Protein AF-A0A3S9USH6-F1 (afdb_monomer_lite)

Organism: NCBI:txid2707005

Radius of gyration: 21.15 Å; chains: 1; bounding box: 40×34×86 Å

Secondary structure (DSSP, 8-state):
-HHHHHHHHHHHHHHHHT----------TTS-GGGEEEETTTTEEEETT-BGGGS-TTTEEEP--S--S-TTEEEEEETTEEEEEETTEEEEEEE-TTSPTTTEEETTEETT-BHHHHHHHHSSPPEEETTTTEEEEEEETTT-PBP--HHHHHH---SS--EEEEEEEE-TTSBEEEEEEEEGGGTTTS-----

pLDDT: mean 81.78, std 16.91, range [32.44, 97.31]

Foldseek 3Di:
DVVVVVVVVVVVVVVVVPVPPPPPPDPCVPPDLQQWKAQPVSRDIDGFFDALVVDPPVQKAWDDDPDDPDPQWGWIDGPQWIWIGGVRTTFKIKRALPDDFQRMDRQSADFFDAQVVVCVSVVAFFDADPVQQKGKWWAFPPPRDTDRDPVSVVVPDDPDTKTWMKIFHADPVRTRSMIMIGTCVVVVPPDPPDD

Structure (mmCIF, N/CA/C/O backbone):
data_AF-A0A3S9USH6-F1
#
_entry.id   AF-A0A3S9USH6-F1
#
loop_
_atom_site.group_PDB
_atom_site.id
_atom_site.type_symbol
_atom_site.label_atom_id
_atom_site.label_alt_id
_atom_site.label_comp_id
_atom_site.label_asym_id
_atom_site.label_entity_id
_atom_site.label_seq_id
_atom_site.pdbx_PDB_ins_code
_atom_site.Cartn_x
_atom_site.Cartn_y
_atom_site.Cartn_z
_atom_site.occupancy
_atom_site.B_iso_or_equiv
_atom_site.auth_seq_id
_atom_site.auth_comp_id
_atom_site.auth_asym_id
_atom_site.auth_atom_id
_atom_site.pdbx_PDB_model_num
ATOM 1 N N . MET A 1 1 ? 2.072 -0.573 62.912 1.00 52.81 1 MET A N 1
ATOM 2 C CA . MET A 1 1 ? 1.371 -1.153 61.737 1.00 52.81 1 MET A CA 1
ATOM 3 C C . MET A 1 1 ? 1.106 -0.165 60.587 1.00 52.81 1 MET A C 1
ATOM 5 O O . MET A 1 1 ? 1.161 -0.588 59.443 1.00 52.81 1 MET A O 1
ATOM 9 N N . ARG A 1 2 ? 0.914 1.148 60.819 1.00 54.66 2 ARG A N 1
ATOM 10 C CA . ARG A 1 2 ? 0.651 2.154 59.754 1.00 54.66 2 ARG A CA 1
ATOM 11 C C . ARG A 1 2 ? 1.740 2.336 58.674 1.00 54.66 2 ARG A C 1
ATOM 13 O O . ARG A 1 2 ? 1.419 2.795 57.585 1.00 54.66 2 ARG A O 1
ATOM 20 N N . LYS A 1 3 ? 3.009 2.007 58.954 1.00 53.09 3 LYS A N 1
ATOM 21 C CA . LYS A 1 3 ? 4.126 2.191 58.001 1.00 53.09 3 LYS A CA 1
ATOM 22 C C . LYS A 1 3 ? 4.178 1.112 56.908 1.00 53.09 3 LYS A C 1
ATOM 24 O O . LYS A 1 3 ? 4.532 1.426 55.781 1.00 53.09 3 LYS A O 1
ATOM 29 N N . TYR A 1 4 ? 3.740 -0.111 57.209 1.00 58.44 4 TYR A N 1
ATOM 30 C CA . TYR A 1 4 ? 3.741 -1.221 56.248 1.00 58.44 4 TYR A CA 1
ATOM 31 C C . TYR A 1 4 ? 2.568 -1.151 55.262 1.00 58.44 4 TYR A C 1
ATOM 33 O O . TYR A 1 4 ? 2.704 -1.572 54.120 1.00 58.44 4 TYR A O 1
ATOM 41 N N . LEU A 1 5 ? 1.453 -0.523 55.657 1.00 56.38 5 LEU A N 1
ATOM 42 C CA . LEU A 1 5 ? 0.288 -0.331 54.788 1.00 56.38 5 LEU A CA 1
ATOM 43 C C . LEU A 1 5 ? 0.608 0.552 53.569 1.00 56.38 5 LEU A C 1
ATOM 45 O O . LEU A 1 5 ? 0.134 0.278 52.475 1.00 56.38 5 LEU A O 1
ATOM 49 N N . LYS A 1 6 ? 1.456 1.578 53.739 1.00 57.66 6 LYS A N 1
ATOM 50 C CA . LYS A 1 6 ? 1.870 2.462 52.635 1.00 57.66 6 LYS A CA 1
ATOM 51 C C . LYS A 1 6 ? 2.777 1.759 51.623 1.00 57.66 6 LYS A C 1
ATOM 53 O O . LYS A 1 6 ? 2.676 2.040 50.437 1.00 57.66 6 LYS A O 1
ATOM 58 N N . VAL A 1 7 ? 3.628 0.840 52.083 1.00 60.53 7 VAL A N 1
ATOM 59 C CA . VAL A 1 7 ? 4.542 0.078 51.215 1.00 60.53 7 VAL A CA 1
ATOM 60 C C . VAL A 1 7 ? 3.772 -0.962 50.401 1.00 60.53 7 VAL A C 1
ATOM 62 O O . VAL A 1 7 ? 3.999 -1.088 49.203 1.00 60.53 7 VAL A O 1
ATOM 65 N N . VAL A 1 8 ? 2.798 -1.639 51.018 1.00 61.28 8 VAL A N 1
ATOM 66 C CA . VAL A 1 8 ? 1.930 -2.606 50.325 1.00 61.28 8 VAL A CA 1
ATOM 67 C C . VAL A 1 8 ? 1.042 -1.916 49.283 1.00 61.28 8 VAL A C 1
ATOM 69 O O . VAL A 1 8 ? 0.897 -2.429 48.177 1.00 61.28 8 VAL A O 1
ATOM 72 N N . LEU A 1 9 ? 0.507 -0.725 49.586 1.00 58.16 9 LEU A N 1
ATOM 73 C CA . LEU A 1 9 ? -0.296 0.040 48.625 1.00 58.16 9 LEU A CA 1
ATOM 74 C C . LEU A 1 9 ? 0.529 0.498 47.406 1.00 58.16 9 LEU A C 1
ATOM 76 O O . LEU A 1 9 ? 0.012 0.514 46.293 1.00 58.16 9 LEU A O 1
ATOM 80 N N . LEU A 1 10 ? 1.811 0.836 47.603 1.00 57.91 10 LEU A N 1
ATOM 81 C CA . LEU A 1 10 ? 2.715 1.231 46.515 1.00 57.91 10 LEU A CA 1
ATOM 82 C C . LEU A 1 10 ? 3.070 0.047 45.595 1.00 57.91 10 LEU A C 1
ATOM 84 O O . LEU A 1 10 ? 3.130 0.215 44.381 1.00 57.91 10 LEU A O 1
ATOM 88 N N . LEU A 1 11 ? 3.249 -1.149 46.168 1.00 55.31 11 LEU A N 1
ATOM 89 C CA . LEU A 1 11 ? 3.503 -2.395 45.430 1.00 55.31 11 LEU A CA 1
ATOM 90 C C . LEU A 1 11 ? 2.280 -2.879 44.627 1.00 55.31 11 LEU A C 1
ATOM 92 O O . LEU A 1 11 ? 2.417 -3.449 43.544 1.00 55.31 11 LEU A O 1
ATOM 96 N N . LEU A 1 12 ? 1.069 -2.627 45.129 1.00 55.06 12 LEU A N 1
ATOM 97 C CA . LEU A 1 12 ? -0.175 -2.882 44.391 1.00 55.06 12 LEU A CA 1
ATOM 98 C C . LEU A 1 12 ? -0.376 -1.892 43.232 1.00 55.06 12 LEU A C 1
ATOM 100 O O . LEU A 1 12 ? -0.896 -2.271 42.187 1.00 55.06 12 LEU A O 1
ATOM 104 N N . LEU A 1 13 ? 0.088 -0.646 43.375 1.00 53.44 13 LEU A N 1
ATOM 105 C CA . LEU A 1 13 ? 0.054 0.331 42.284 1.00 53.44 13 LEU A CA 1
ATOM 106 C C . LEU A 1 13 ? 1.044 -0.029 41.163 1.00 53.44 13 LEU A C 1
ATOM 108 O O . LEU A 1 13 ? 0.709 0.100 39.987 1.00 53.44 13 LEU A O 1
ATOM 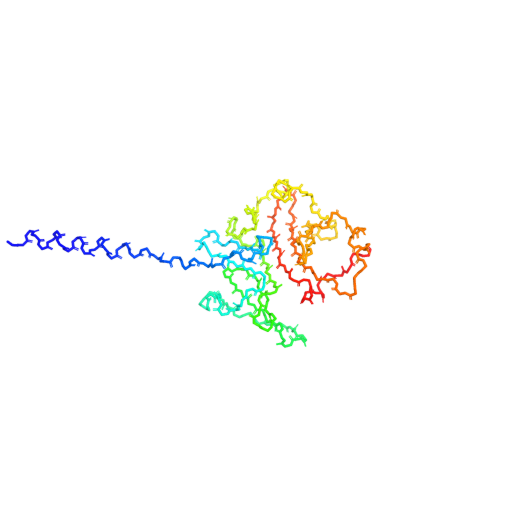112 N N . SER A 1 14 ? 2.239 -0.528 41.506 1.00 54.03 14 SER A N 1
ATOM 113 C CA . SER A 1 14 ? 3.244 -0.918 40.507 1.00 54.03 14 SER A CA 1
ATOM 114 C C . SER A 1 14 ? 2.869 -2.186 39.735 1.00 54.03 14 SER A C 1
ATOM 116 O O . SER A 1 14 ? 3.228 -2.306 38.571 1.00 54.03 14 SER A O 1
ATOM 118 N N . THR A 1 15 ? 2.108 -3.103 40.340 1.00 53.16 15 THR A N 1
ATOM 119 C CA . THR A 1 15 ? 1.612 -4.314 39.656 1.00 53.16 15 THR A CA 1
ATOM 120 C C . THR A 1 15 ? 0.410 -4.050 38.742 1.00 53.16 15 THR A C 1
ATOM 122 O O . THR A 1 15 ? 0.193 -4.799 37.794 1.00 53.16 15 THR A O 1
ATOM 125 N N . MET A 1 16 ? -0.336 -2.958 38.955 1.00 48.00 16 MET A N 1
ATOM 126 C CA . MET A 1 16 ? -1.413 -2.519 38.050 1.00 48.00 16 MET A CA 1
ATOM 127 C C . MET A 1 16 ? -0.879 -1.772 36.812 1.00 48.00 16 MET A C 1
ATOM 129 O O . MET A 1 16 ? -1.477 -1.852 35.738 1.00 48.00 16 MET A O 1
ATOM 133 N N . LEU A 1 17 ? 0.274 -1.101 36.929 1.00 49.28 17 LEU A N 1
ATOM 134 C CA . LEU A 1 17 ? 0.964 -0.414 35.822 1.00 49.28 17 LEU A CA 1
ATOM 135 C C . LEU A 1 17 ? 1.714 -1.364 34.874 1.00 49.28 17 LEU A C 1
ATOM 137 O O . LEU A 1 17 ? 2.014 -0.982 33.748 1.00 49.28 17 LEU A O 1
ATOM 141 N N . THR A 1 18 ? 1.962 -2.610 35.283 1.00 48.44 18 THR A N 1
ATOM 142 C CA . THR A 1 18 ? 2.482 -3.679 34.413 1.00 48.44 18 THR A CA 1
ATOM 143 C C . THR A 1 18 ? 1.372 -4.476 33.738 1.00 48.44 18 THR A C 1
ATOM 145 O O . THR A 1 18 ? 1.601 -5.606 33.308 1.00 48.44 18 THR A O 1
ATOM 148 N N . SER A 1 19 ? 0.178 -3.894 33.587 1.00 42.88 19 SER A N 1
ATOM 149 C CA . SER A 1 19 ? -0.740 -4.296 32.520 1.00 42.88 19 SER A CA 1
ATOM 150 C C . SER A 1 19 ? -0.089 -3.918 31.189 1.00 42.88 19 SER A C 1
ATOM 152 O O . SER A 1 19 ? -0.535 -2.998 30.509 1.00 42.88 19 SER A O 1
ATOM 154 N N . CYS A 1 20 ? 1.016 -4.595 30.856 1.00 47.66 20 CYS A N 1
ATOM 155 C CA . CYS A 1 20 ? 1.504 -4.735 29.506 1.00 47.66 20 CYS A CA 1
ATOM 156 C C . CYS A 1 20 ? 0.270 -5.089 28.699 1.00 47.66 20 CYS A C 1
ATOM 158 O O . CYS A 1 20 ? -0.274 -6.187 28.827 1.00 47.66 20 CYS A O 1
ATOM 160 N N . SER A 1 21 ? -0.217 -4.114 27.943 1.00 44.25 21 SER A N 1
ATOM 161 C CA . SER A 1 21 ? -1.081 -4.348 26.812 1.00 44.25 21 SER A CA 1
ATOM 162 C C . SER A 1 21 ? -0.457 -5.518 26.072 1.00 44.25 21 SER A C 1
ATOM 164 O O . SER A 1 21 ? 0.613 -5.366 25.483 1.00 44.25 21 SER A O 1
ATOM 166 N N . LEU A 1 22 ? -1.079 -6.698 26.182 1.00 44.81 22 LEU A N 1
ATOM 167 C CA . LEU A 1 22 ? -0.869 -7.766 25.227 1.00 44.81 22 LEU A CA 1
ATOM 168 C C . LEU A 1 22 ? -1.221 -7.124 23.889 1.00 44.81 22 LEU A C 1
ATOM 170 O O . LEU A 1 22 ? -2.393 -7.028 23.523 1.00 44.81 22 LEU A O 1
ATOM 174 N N . MET A 1 23 ? -0.209 -6.595 23.200 1.00 48.91 23 MET A N 1
ATOM 175 C CA . MET A 1 23 ? -0.277 -6.420 21.767 1.00 48.91 23 MET A CA 1
ATOM 176 C C . MET A 1 23 ? -0.582 -7.818 21.262 1.00 48.91 23 MET A C 1
ATOM 178 O O . MET A 1 23 ? 0.254 -8.713 21.358 1.00 48.91 23 MET A O 1
ATOM 182 N N . SER A 1 24 ? -1.841 -8.030 20.888 1.00 48.31 24 SER A N 1
ATOM 183 C CA . SER A 1 24 ? -2.301 -9.252 20.251 1.00 48.31 24 SER A CA 1
ATOM 184 C C . SER A 1 24 ? -1.375 -9.485 19.067 1.00 48.31 24 SER A C 1
ATOM 186 O O . SER A 1 24 ? -1.498 -8.786 18.063 1.00 48.31 24 SER A O 1
ATOM 188 N N . SER A 1 25 ? -0.414 -10.398 19.212 1.00 59.41 25 SER A N 1
ATOM 189 C CA . SER A 1 25 ? 0.498 -10.765 18.140 1.00 59.41 25 SER A CA 1
ATOM 190 C C . SER A 1 25 ? -0.354 -11.395 17.053 1.00 59.41 25 SER A C 1
ATOM 192 O O . SER A 1 25 ? -0.839 -12.518 17.199 1.00 59.41 25 SER A O 1
ATOM 194 N N . GLN A 1 26 ? -0.629 -10.621 16.014 1.00 76.00 26 GLN A N 1
ATOM 195 C CA . GLN A 1 26 ? -1.321 -11.113 14.845 1.00 76.00 26 GLN A CA 1
ATOM 196 C C . GLN A 1 26 ? -0.386 -12.104 14.155 1.00 76.00 26 GLN A C 1
ATOM 198 O O . GLN A 1 26 ? 0.781 -11.793 13.929 1.00 76.00 26 GLN A O 1
ATOM 203 N N . ASP A 1 27 ? -0.869 -13.316 13.889 1.00 82.00 27 ASP A N 1
ATOM 204 C CA . ASP A 1 27 ? -0.093 -14.287 13.125 1.00 82.00 27 ASP A CA 1
ATOM 205 C C . ASP A 1 27 ? -0.047 -13.830 11.663 1.00 82.00 27 ASP A C 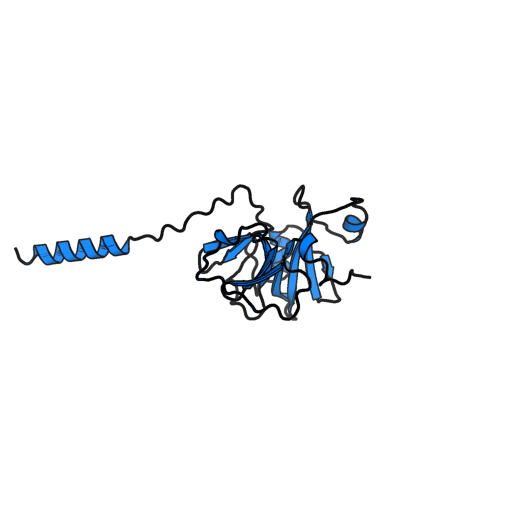1
ATOM 207 O O . ASP A 1 27 ? -1.067 -13.814 10.972 1.00 82.00 27 ASP A O 1
ATOM 211 N N . LEU A 1 28 ? 1.136 -13.398 11.231 1.00 86.44 28 LEU A N 1
ATOM 212 C CA . LEU A 1 28 ? 1.418 -12.906 9.882 1.00 86.44 28 LEU A CA 1
ATOM 213 C C . LEU A 1 28 ? 2.254 -13.907 9.072 1.00 86.44 28 LEU A C 1
ATOM 215 O O . LEU A 1 28 ? 2.662 -13.590 7.963 1.00 86.44 28 LEU A O 1
ATOM 219 N N . SER A 1 29 ? 2.507 -15.113 9.599 1.00 84.50 29 SER A N 1
ATOM 220 C CA . SER A 1 29 ? 3.446 -16.087 9.014 1.00 84.50 29 SER A CA 1
ATOM 221 C C . SER A 1 29 ? 3.141 -16.488 7.566 1.00 84.50 29 SER A C 1
ATOM 223 O O . SER A 1 29 ? 4.050 -16.889 6.845 1.00 84.50 29 SER A O 1
ATOM 225 N N . ASN A 1 30 ? 1.885 -16.355 7.133 1.00 85.12 30 ASN A N 1
ATOM 226 C CA . ASN A 1 30 ? 1.430 -16.689 5.781 1.00 85.12 30 ASN A CA 1
ATOM 227 C C . ASN A 1 30 ? 1.053 -15.460 4.936 1.00 85.12 30 ASN A C 1
ATOM 229 O O . ASN A 1 30 ? 0.499 -15.620 3.850 1.00 85.12 30 ASN A O 1
ATOM 233 N N . ILE A 1 31 ? 1.288 -14.243 5.434 1.00 89.94 31 ILE A N 1
ATOM 234 C CA . ILE A 1 31 ? 0.972 -13.004 4.720 1.00 89.94 31 ILE A CA 1
ATOM 235 C C . ILE A 1 31 ? 2.276 -12.444 4.135 1.00 89.94 31 ILE A C 1
ATOM 237 O O . ILE A 1 31 ? 3.197 -12.170 4.902 1.00 89.94 31 ILE A O 1
ATOM 241 N N . PRO A 1 32 ? 2.381 -12.240 2.810 1.00 90.62 32 PRO A N 1
ATOM 242 C CA . PRO A 1 32 ? 3.553 -11.608 2.202 1.00 90.62 32 PRO A CA 1
ATOM 243 C C . PRO A 1 32 ? 3.805 -10.211 2.774 1.00 90.62 32 PRO A C 1
ATOM 245 O O . PRO A 1 32 ? 2.855 -9.474 3.034 1.00 90.62 32 PRO A O 1
ATOM 248 N N . GLU A 1 33 ? 5.062 -9.818 2.970 1.00 92.00 33 GLU A N 1
ATOM 249 C CA . GLU A 1 33 ? 5.399 -8.477 3.482 1.00 92.00 33 GLU A CA 1
ATOM 250 C C . GLU A 1 33 ? 4.999 -7.369 2.496 1.00 92.00 33 GLU A C 1
ATOM 252 O O . GLU A 1 33 ? 4.662 -6.259 2.898 1.00 92.00 33 GLU A O 1
ATOM 257 N N . GLU A 1 34 ? 4.979 -7.691 1.203 1.00 88.88 34 GLU A N 1
ATOM 258 C CA . GLU A 1 34 ? 4.606 -6.820 0.086 1.00 88.88 34 GLU A CA 1
ATOM 259 C C . GLU A 1 34 ? 3.191 -6.262 0.201 1.00 88.88 34 GLU A C 1
ATOM 261 O O . GLU A 1 34 ? 2.903 -5.169 -0.283 1.00 88.88 34 GLU A O 1
ATOM 266 N N . VAL A 1 35 ? 2.303 -7.020 0.844 1.00 92.12 35 VAL A N 1
ATOM 267 C CA . VAL A 1 35 ? 0.901 -6.641 1.016 1.00 92.12 35 VAL A CA 1
ATOM 268 C C . VAL A 1 35 ? 0.596 -6.133 2.419 1.00 92.12 35 VAL A C 1
ATOM 270 O O . VAL A 1 35 ? -0.577 -5.982 2.767 1.00 92.12 35 VAL A O 1
ATOM 273 N N . GLN A 1 36 ? 1.625 -5.876 3.227 1.00 95.69 36 GLN A N 1
ATOM 274 C CA . GLN A 1 36 ? 1.498 -5.395 4.596 1.00 95.69 36 GLN A CA 1
ATOM 275 C C . GLN A 1 36 ? 1.760 -3.891 4.704 1.00 95.69 36 GLN A C 1
ATOM 277 O O . GLN A 1 36 ? 2.583 -3.306 3.997 1.00 95.69 36 GLN A O 1
ATOM 282 N N . LEU A 1 37 ? 1.065 -3.282 5.660 1.00 96.69 37 LEU A N 1
ATOM 283 C CA . LEU A 1 37 ? 1.213 -1.901 6.083 1.00 96.69 37 LEU A CA 1
ATOM 284 C C . LEU A 1 37 ? 1.290 -1.857 7.611 1.00 96.69 37 LEU A C 1
ATOM 286 O O . LEU A 1 37 ? 0.313 -2.157 8.299 1.00 96.69 37 LEU A O 1
ATOM 290 N N . LEU A 1 38 ? 2.443 -1.468 8.141 1.00 96.19 38 LEU A N 1
ATOM 291 C CA . LEU A 1 38 ? 2.664 -1.279 9.569 1.00 96.19 38 LEU A CA 1
ATOM 292 C C . LEU A 1 38 ? 2.227 0.128 9.987 1.00 96.19 38 LEU A C 1
ATOM 294 O O . LEU A 1 38 ? 2.730 1.114 9.459 1.00 96.19 38 LEU A O 1
ATOM 298 N N . ASP A 1 39 ? 1.336 0.227 10.971 1.00 94.81 39 ASP A N 1
ATOM 299 C CA . ASP A 1 39 ? 1.097 1.454 11.736 1.00 94.81 39 ASP A CA 1
ATOM 300 C C . ASP A 1 39 ? 2.125 1.527 12.871 1.00 94.81 39 ASP A C 1
ATOM 302 O O . ASP A 1 39 ? 1.940 0.916 13.924 1.00 94.81 39 ASP A O 1
ATOM 306 N N . THR A 1 40 ? 3.218 2.260 12.668 1.00 94.62 40 THR A N 1
ATOM 307 C CA . THR A 1 40 ? 4.354 2.349 13.604 1.00 94.62 40 THR A CA 1
ATOM 308 C C . THR A 1 40 ? 3.964 2.958 14.950 1.00 94.62 40 THR A C 1
ATOM 310 O O . THR A 1 40 ? 4.607 2.689 15.963 1.00 94.62 40 THR A O 1
ATOM 313 N N . THR A 1 41 ? 2.867 3.722 14.997 1.00 91.81 41 THR A N 1
ATOM 314 C CA . THR A 1 41 ? 2.340 4.295 16.242 1.00 91.81 41 THR A CA 1
ATOM 315 C C . THR A 1 41 ? 1.663 3.238 17.109 1.00 91.81 41 THR A C 1
ATOM 317 O O . THR A 1 41 ? 1.744 3.289 18.335 1.00 91.81 41 THR A O 1
ATOM 320 N N . THR A 1 42 ? 0.960 2.286 16.492 1.00 89.00 42 THR A N 1
ATOM 321 C CA . THR A 1 42 ? 0.157 1.288 17.221 1.00 89.00 42 THR A CA 1
ATOM 322 C C . THR A 1 42 ? 0.774 -0.107 17.208 1.00 89.00 42 THR A C 1
ATOM 324 O O . THR A 1 42 ? 0.335 -0.972 17.965 1.00 89.00 42 THR A O 1
ATOM 327 N N . GLY A 1 43 ? 1.775 -0.325 16.353 1.00 90.50 43 GLY A N 1
ATOM 328 C CA . GLY A 1 43 ? 2.388 -1.615 16.053 1.00 90.50 43 GLY A CA 1
ATOM 329 C C . GLY A 1 43 ? 1.435 -2.611 15.389 1.00 90.50 43 GLY A C 1
ATOM 330 O O . GLY A 1 43 ? 1.716 -3.806 15.379 1.00 90.50 43 GLY A O 1
ATOM 331 N N . HIS A 1 44 ? 0.285 -2.147 14.891 1.00 91.00 44 HIS A N 1
ATOM 332 C CA . HIS A 1 44 ? -0.682 -2.990 14.201 1.00 91.00 44 HIS A CA 1
ATOM 333 C C . HIS A 1 44 ? -0.345 -3.074 12.714 1.00 91.00 44 HIS A C 1
ATOM 335 O O . HIS A 1 44 ? -0.071 -2.052 12.083 1.00 91.00 44 HIS A O 1
ATOM 341 N N . THR A 1 45 ? -0.425 -4.277 12.152 1.00 95.25 45 THR A N 1
ATOM 342 C CA . THR A 1 45 ? -0.203 -4.507 10.725 1.00 95.25 45 THR A CA 1
ATOM 343 C C . THR A 1 45 ? -1.529 -4.741 10.020 1.00 95.25 45 THR A C 1
ATOM 345 O O . THR A 1 45 ? -2.272 -5.668 10.341 1.00 95.25 45 THR A O 1
ATOM 348 N N . LEU A 1 46 ? -1.807 -3.901 9.031 1.00 96.06 46 LEU A N 1
ATOM 349 C CA . LEU A 1 46 ? -2.908 -4.047 8.087 1.00 96.06 46 LEU A CA 1
ATOM 350 C C . LEU A 1 46 ? -2.391 -4.767 6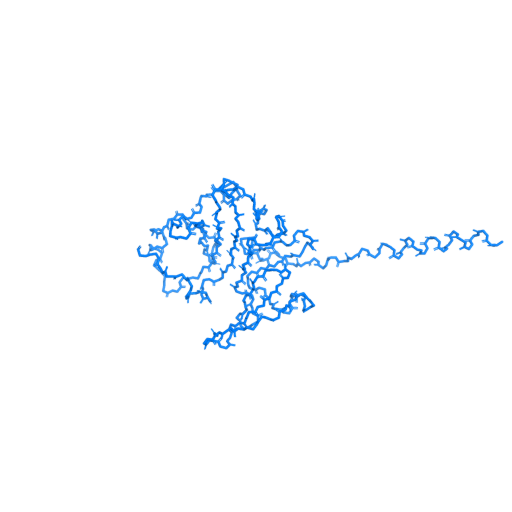.841 1.00 96.06 46 LEU A C 1
ATOM 352 O O . LEU A 1 46 ? -1.221 -4.623 6.498 1.00 96.06 46 LEU A O 1
ATOM 356 N N . TYR A 1 47 ? -3.237 -5.518 6.140 1.00 96.50 47 TYR A N 1
ATOM 357 C CA . TYR A 1 47 ? -2.825 -6.156 4.888 1.00 96.50 47 TYR A CA 1
ATOM 358 C C . TYR A 1 47 ? -3.977 -6.378 3.908 1.00 96.50 47 TYR A C 1
ATOM 360 O O . TYR A 1 47 ? -5.141 -6.496 4.299 1.00 96.50 47 TYR A O 1
ATOM 368 N N . ILE A 1 48 ? -3.656 -6.455 2.618 1.00 95.75 48 ILE A N 1
ATOM 369 C CA . ILE A 1 48 ? -4.637 -6.792 1.577 1.00 95.75 48 ILE A CA 1
ATOM 370 C C . ILE A 1 48 ? -5.072 -8.250 1.731 1.00 95.75 48 ILE A C 1
ATOM 372 O O . ILE A 1 48 ? -4.244 -9.146 1.848 1.00 95.75 48 ILE A O 1
ATOM 376 N N . GLY A 1 49 ? -6.383 -8.487 1.773 1.00 94.12 49 GLY A N 1
ATOM 377 C CA . GLY A 1 49 ? -6.986 -9.774 2.129 1.00 94.12 49 GLY A CA 1
ATOM 378 C C . GLY A 1 49 ? -7.468 -9.864 3.584 1.00 94.12 49 GLY A C 1
ATOM 379 O O . GLY A 1 49 ? -8.176 -10.811 3.935 1.00 94.12 49 GLY A O 1
ATOM 380 N N . MET A 1 50 ? -7.148 -8.879 4.432 1.00 95.62 50 MET A N 1
ATOM 381 C CA . MET A 1 50 ? -7.561 -8.862 5.840 1.00 95.62 50 MET A CA 1
ATOM 382 C C . MET A 1 50 ? -9.081 -8.774 5.979 1.00 95.62 50 MET A C 1
ATOM 384 O O . MET A 1 50 ? -9.745 -7.975 5.308 1.00 95.62 50 MET A O 1
ATOM 388 N N . LYS A 1 51 ? -9.666 -9.562 6.889 1.00 95.25 51 LYS A N 1
ATOM 389 C CA . LYS A 1 51 ? -11.113 -9.489 7.131 1.00 95.25 51 LYS A CA 1
ATOM 390 C C . LYS A 1 51 ? -11.416 -8.244 7.945 1.00 95.25 51 LYS A C 1
ATOM 392 O O . LYS A 1 51 ? -10.809 -7.999 8.980 1.00 95.25 51 LYS A O 1
ATOM 397 N N . LYS A 1 52 ? -12.473 -7.520 7.582 1.00 94.50 52 LYS A N 1
ATOM 398 C CA . LYS A 1 52 ? -12.918 -6.310 8.291 1.00 94.50 52 LYS A CA 1
ATOM 399 C C . LYS A 1 52 ? -13.055 -6.506 9.806 1.00 94.50 52 LYS A C 1
ATOM 401 O O . LYS A 1 52 ? -12.759 -5.597 10.569 1.00 94.50 52 LYS A O 1
ATOM 406 N N . LYS A 1 53 ? -13.510 -7.685 10.247 1.00 93.00 53 LYS A N 1
ATOM 407 C CA . LYS A 1 53 ? -13.689 -8.013 11.674 1.00 93.00 53 LYS A CA 1
ATOM 408 C C . LYS A 1 53 ? -12.378 -8.091 12.471 1.00 93.00 53 LYS A C 1
ATOM 410 O O . LYS A 1 53 ? -12.433 -8.075 13.694 1.00 93.00 53 LYS A O 1
ATOM 415 N N . GLU A 1 54 ? -11.243 -8.232 11.792 1.00 92.56 54 GLU A N 1
ATOM 416 C CA . GLU A 1 54 ? -9.908 -8.292 12.399 1.00 92.56 54 GLU A CA 1
ATOM 4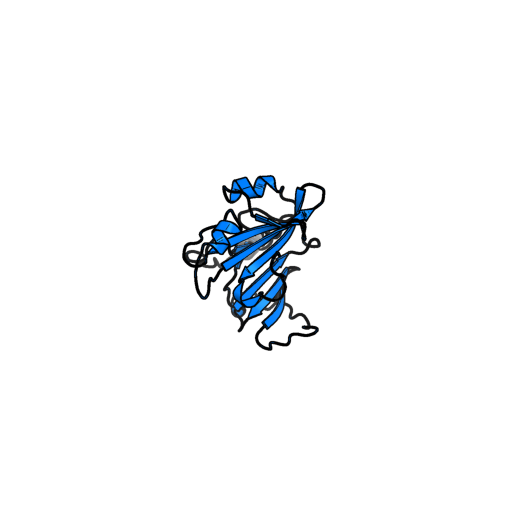17 C C . GLU A 1 54 ? -9.361 -6.884 12.670 1.00 92.56 54 GLU A C 1
ATOM 419 O O . GLU A 1 54 ? -8.476 -6.717 13.503 1.00 92.56 54 GLU A O 1
ATOM 424 N N . ILE A 1 55 ? -9.934 -5.859 12.030 1.00 91.94 55 ILE A N 1
ATOM 425 C CA . ILE A 1 55 ? -9.601 -4.453 12.257 1.00 91.94 55 ILE A CA 1
ATOM 426 C C . ILE A 1 55 ? -10.514 -3.905 13.356 1.00 91.94 55 ILE A C 1
ATOM 428 O O . ILE A 1 55 ? -11.732 -4.104 13.345 1.00 91.94 55 ILE A O 1
ATOM 432 N N . SER A 1 56 ? -9.933 -3.179 14.315 1.00 86.75 56 SER A N 1
ATOM 433 C CA . SER A 1 56 ? -10.684 -2.594 15.431 1.00 86.75 56 SER A CA 1
ATOM 434 C C . SER A 1 56 ? -11.824 -1.698 14.938 1.00 86.75 56 SER A C 1
ATOM 436 O O . SER A 1 56 ? -11.606 -0.616 14.390 1.00 86.75 56 SER A O 1
ATOM 438 N N . SER A 1 57 ? -13.064 -2.110 15.211 1.00 80.38 57 SER A N 1
ATOM 439 C CA . SER A 1 57 ? -14.273 -1.384 14.802 1.00 80.38 57 SER A CA 1
ATOM 440 C C . SER A 1 57 ? -14.378 0.022 15.395 1.00 80.38 57 SER A C 1
ATOM 442 O O . SER A 1 57 ? -15.051 0.870 14.822 1.00 80.38 57 SER A O 1
ATOM 444 N N . LYS A 1 58 ? -13.695 0.293 16.516 1.00 83.62 58 LYS A N 1
ATOM 445 C CA . LYS A 1 58 ? -13.633 1.632 17.126 1.00 83.62 58 LYS A CA 1
ATOM 446 C C . LYS A 1 58 ? -12.808 2.624 16.304 1.00 83.62 58 LYS A C 1
ATOM 448 O O . LYS A 1 58 ? -13.025 3.821 16.433 1.00 83.62 58 LYS A O 1
ATOM 453 N N . LYS A 1 59 ? -11.857 2.127 15.509 1.00 87.25 59 LYS A N 1
ATOM 454 C CA . LYS A 1 59 ? -10.960 2.938 14.672 1.00 87.25 59 LYS A CA 1
ATOM 455 C C . LYS A 1 59 ? -11.424 3.034 13.222 1.00 87.25 59 LYS A C 1
ATOM 457 O O . LYS A 1 59 ? -11.009 3.938 12.507 1.00 87.25 59 LYS A O 1
ATOM 462 N N . LEU A 1 60 ? -12.265 2.096 12.791 1.00 91.50 60 LEU A N 1
ATOM 463 C CA . LEU A 1 60 ? -12.742 2.001 11.421 1.00 91.50 60 LEU A CA 1
ATOM 464 C C . LEU A 1 60 ? -14.057 2.773 11.246 1.00 91.50 60 LEU A C 1
ATOM 466 O O . LEU A 1 60 ? -15.122 2.326 11.678 1.00 91.50 60 LEU A O 1
ATOM 470 N N . VAL A 1 61 ? -13.994 3.918 10.573 1.00 92.62 61 VAL A N 1
ATOM 471 C CA . VAL A 1 61 ? -15.140 4.804 10.331 1.00 92.62 61 VAL A CA 1
ATOM 472 C C . VAL A 1 61 ? -15.658 4.592 8.913 1.00 92.62 61 VAL A C 1
ATOM 474 O O . VAL A 1 61 ? -14.889 4.633 7.960 1.00 92.62 61 VAL A O 1
ATOM 477 N N . LYS A 1 62 ? -16.963 4.355 8.738 1.00 90.38 62 LYS A N 1
ATOM 478 C CA . LYS A 1 62 ? -17.553 4.238 7.394 1.00 90.38 62 LYS A CA 1
ATOM 479 C C . LYS A 1 62 ? -17.604 5.612 6.725 1.00 90.38 62 LYS A C 1
ATOM 481 O O . LYS A 1 62 ? -18.140 6.550 7.313 1.00 90.38 62 LYS A O 1
ATOM 486 N N . VAL A 1 63 ? -17.120 5.704 5.491 1.00 88.31 63 VAL A N 1
ATOM 487 C CA . VAL A 1 63 ? -17.216 6.920 4.673 1.00 88.31 63 VAL A CA 1
ATOM 488 C C . VAL A 1 63 ? -18.449 6.806 3.775 1.00 88.31 63 VAL A C 1
ATOM 490 O O . VAL A 1 63 ? -18.847 5.710 3.381 1.00 88.31 63 VAL A O 1
ATOM 493 N N . LYS A 1 64 ? -19.134 7.925 3.516 1.00 76.94 64 LYS A N 1
ATOM 494 C CA . LYS A 1 64 ? -20.307 7.929 2.637 1.00 76.94 64 LYS A CA 1
ATOM 495 C C . LYS A 1 64 ? -19.837 7.799 1.188 1.00 76.94 64 LYS A C 1
ATOM 497 O O . LYS A 1 64 ? -19.243 8.735 0.662 1.00 76.94 64 LYS A O 1
ATOM 502 N N . ASP A 1 65 ? -20.135 6.667 0.562 1.00 66.31 65 ASP A N 1
ATOM 503 C CA . ASP A 1 65 ? -19.849 6.442 -0.855 1.00 66.31 65 ASP A CA 1
ATOM 504 C C . ASP A 1 65 ? -20.711 7.401 -1.698 1.00 66.31 65 ASP A C 1
ATOM 506 O O . ASP A 1 65 ? -21.937 7.440 -1.552 1.00 66.31 65 ASP A O 1
ATOM 510 N N . ILE A 1 66 ? -20.073 8.253 -2.510 1.00 57.78 66 ILE A N 1
ATOM 511 C CA . ILE A 1 66 ? -20.760 9.339 -3.232 1.00 57.78 66 ILE A CA 1
ATOM 512 C C . ILE A 1 66 ? -21.525 8.785 -4.438 1.00 57.78 66 ILE A C 1
ATOM 514 O O . ILE A 1 66 ? -22.652 9.212 -4.671 1.00 57.78 66 ILE A O 1
ATOM 518 N N . VAL A 1 67 ? -20.970 7.790 -5.136 1.00 54.75 67 VAL A N 1
ATOM 519 C CA . VAL A 1 67 ? -21.635 6.975 -6.163 1.00 54.75 67 VAL A CA 1
ATOM 520 C C . VAL A 1 67 ? -20.806 5.693 -6.318 1.00 54.75 67 VAL A C 1
ATOM 522 O O . VAL A 1 67 ? -19.794 5.709 -7.007 1.00 54.75 67 VAL A O 1
ATOM 525 N N . GLU A 1 68 ? -21.187 4.586 -5.683 1.00 55.25 68 GLU A N 1
ATOM 526 C CA . GLU A 1 68 ? -20.647 3.268 -6.055 1.00 55.25 68 GLU A CA 1
ATOM 527 C C . GLU A 1 68 ? -21.766 2.487 -6.742 1.00 55.25 68 GLU A C 1
ATOM 529 O O . GLU A 1 68 ? -22.806 2.189 -6.152 1.00 55.25 68 GLU A O 1
ATOM 534 N N . SER A 1 69 ? -21.582 2.216 -8.035 1.00 56.31 69 SER A N 1
ATOM 535 C CA . SER A 1 69 ? -22.479 1.375 -8.833 1.00 56.31 69 SER A CA 1
ATOM 536 C C . SER A 1 69 ? -22.482 -0.083 -8.360 1.00 56.31 69 SER A C 1
ATOM 538 O O . SER A 1 69 ? -23.419 -0.819 -8.669 1.00 56.31 69 SER A O 1
ATOM 540 N N . ASP A 1 70 ? -21.471 -0.486 -7.585 1.00 63.41 70 ASP A N 1
ATOM 541 C CA . ASP A 1 70 ? -21.320 -1.823 -7.026 1.00 63.41 70 ASP A CA 1
ATOM 542 C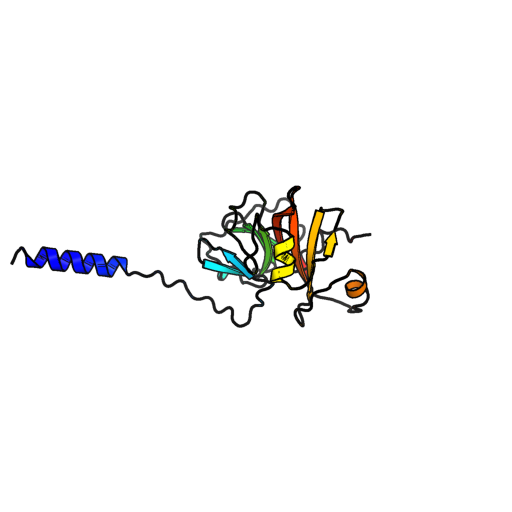 C . ASP A 1 70 ? -21.555 -1.817 -5.507 1.00 63.41 70 ASP A C 1
ATOM 544 O O . ASP A 1 70 ? -20.810 -1.216 -4.739 1.00 63.41 70 ASP A O 1
ATOM 548 N N . LYS A 1 71 ? -22.603 -2.514 -5.056 1.00 62.16 71 LYS A N 1
ATOM 549 C CA . LYS A 1 71 ? -22.989 -2.601 -3.634 1.00 62.16 71 LYS A CA 1
ATOM 550 C C . LYS A 1 71 ? -22.010 -3.423 -2.783 1.00 62.16 71 LYS A C 1
ATOM 552 O O . LYS A 1 71 ? -22.184 -3.484 -1.558 1.00 62.16 71 LYS A O 1
ATOM 557 N N . LEU A 1 72 ? -21.062 -4.119 -3.411 1.00 78.44 72 LEU A N 1
ATOM 558 C CA . LEU A 1 72 ? -20.123 -5.010 -2.733 1.00 78.44 72 LEU A CA 1
ATOM 559 C C . LEU A 1 72 ? -18.859 -4.292 -2.259 1.00 78.44 72 LEU A C 1
ATOM 561 O O . LEU A 1 72 ? -18.298 -4.718 -1.245 1.00 78.44 72 LEU A O 1
ATOM 565 N N . LEU A 1 73 ? -18.469 -3.200 -2.922 1.00 87.19 73 LEU A N 1
ATOM 566 C CA . LEU A 1 73 ? -17.390 -2.325 -2.477 1.00 87.19 73 LEU A CA 1
ATOM 567 C C . LEU A 1 73 ? -17.929 -1.335 -1.434 1.00 87.19 73 LEU A C 1
ATOM 569 O O . LEU A 1 73 ? -19.086 -0.920 -1.487 1.00 87.19 73 LEU A O 1
ATOM 573 N N . LYS A 1 74 ? -17.145 -1.072 -0.387 1.00 90.38 74 LYS A N 1
ATOM 574 C CA . LYS A 1 74 ? -17.523 -0.161 0.702 1.00 90.38 74 LYS A CA 1
ATOM 575 C C . LYS A 1 74 ? -16.305 0.604 1.190 1.00 90.38 74 LYS A C 1
ATOM 577 O O . LYS A 1 74 ? -15.318 -0.031 1.583 1.00 90.38 74 LYS A O 1
ATOM 582 N N . SER A 1 75 ? -16.412 1.927 1.278 1.00 92.19 75 SER A N 1
ATOM 583 C CA . SER A 1 75 ? -15.317 2.776 1.755 1.00 92.19 75 SER A CA 1
ATOM 584 C C . SER A 1 75 ? -15.331 2.985 3.270 1.00 92.19 75 SER A C 1
ATOM 586 O O . SER A 1 75 ? -16.370 3.191 3.911 1.00 92.19 75 SER A O 1
ATOM 588 N N . TYR A 1 76 ? -14.139 2.965 3.856 1.00 94.69 76 TYR A N 1
ATOM 589 C CA . TYR A 1 76 ? -13.892 3.256 5.262 1.00 94.69 76 TYR A CA 1
ATOM 590 C C . TYR A 1 76 ? -12.631 4.101 5.408 1.00 94.69 76 TYR A C 1
ATOM 592 O O . TYR A 1 76 ? -11.801 4.168 4.507 1.00 94.69 76 TYR A O 1
ATOM 600 N N . GLN A 1 77 ? -12.480 4.707 6.576 1.00 94.31 77 GLN A N 1
ATOM 601 C CA . GLN A 1 77 ? -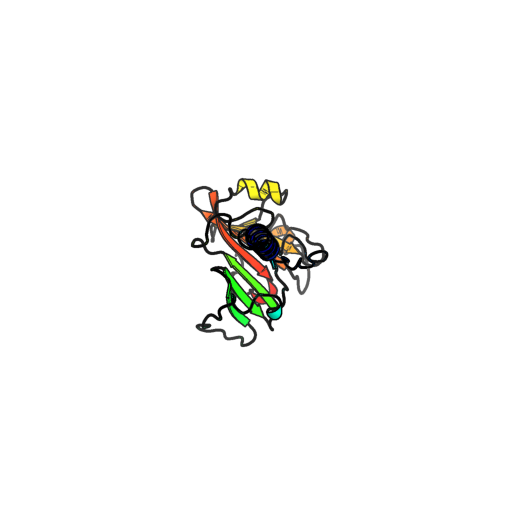11.251 5.339 7.005 1.00 94.31 77 GLN A CA 1
ATOM 602 C C . GLN A 1 77 ? -10.760 4.670 8.288 1.00 94.31 77 GLN A C 1
ATOM 604 O O . GLN A 1 77 ? -11.547 4.425 9.205 1.00 94.31 77 GLN A O 1
ATOM 609 N N . TYR A 1 78 ? -9.467 4.382 8.355 1.00 93.88 78 TYR A N 1
ATOM 610 C CA . TYR A 1 78 ? -8.780 3.932 9.562 1.00 93.88 78 TYR A CA 1
ATOM 611 C C . TYR A 1 78 ? -7.663 4.926 9.841 1.00 93.88 78 TYR A C 1
ATOM 613 O O . TYR A 1 78 ? -6.714 4.999 9.070 1.00 93.88 78 TYR A O 1
ATOM 621 N N . GLU A 1 79 ? -7.780 5.703 10.919 1.00 91.38 79 GLU A N 1
ATOM 622 C CA . GLU A 1 79 ? -6.677 6.561 11.387 1.00 91.38 79 GLU A CA 1
ATOM 623 C C . GLU A 1 79 ? -6.091 7.494 10.296 1.00 91.38 79 GLU A C 1
ATOM 625 O O . GLU A 1 79 ? -4.895 7.769 10.272 1.00 91.38 79 GLU A O 1
ATOM 630 N N . GLY A 1 80 ? -6.931 7.967 9.368 1.00 88.88 80 GLY A N 1
ATOM 631 C CA . GLY A 1 80 ? -6.519 8.798 8.228 1.00 88.88 80 GLY A CA 1
ATOM 632 C C . GLY A 1 80 ? -6.289 8.039 6.914 1.00 88.88 80 GLY A C 1
ATOM 633 O O . GLY A 1 80 ? -6.377 8.653 5.856 1.00 88.88 80 GLY A O 1
ATOM 634 N N . ILE A 1 81 ? -6.100 6.717 6.950 1.00 94.38 81 ILE A N 1
ATOM 635 C CA . ILE A 1 81 ? -5.963 5.859 5.762 1.00 94.38 81 ILE A CA 1
ATOM 636 C C . ILE A 1 81 ? -7.331 5.626 5.133 1.00 94.38 81 ILE A C 1
ATOM 638 O O . ILE A 1 81 ? -8.259 5.181 5.812 1.00 94.38 81 ILE A O 1
ATOM 642 N N . ASN A 1 82 ? -7.437 5.840 3.824 1.00 94.94 82 ASN A N 1
ATOM 643 C CA . ASN A 1 82 ? -8.619 5.467 3.055 1.00 94.94 82 ASN A CA 1
ATOM 644 C C . ASN A 1 82 ? -8.557 3.980 2.699 1.00 94.94 82 ASN A C 1
ATOM 646 O O . ASN A 1 82 ? -7.578 3.513 2.122 1.00 94.94 82 ASN A O 1
ATOM 650 N N . MET A 1 83 ? -9.609 3.238 3.021 1.00 95.50 83 MET A N 1
ATOM 651 C CA . MET A 1 83 ? -9.699 1.796 2.814 1.00 95.50 83 MET A CA 1
ATOM 652 C C . MET A 1 83 ? -10.937 1.442 2.004 1.00 95.50 83 MET A C 1
ATOM 654 O O . MET A 1 83 ? -12.001 2.029 2.214 1.00 95.50 83 MET A O 1
ATOM 658 N N . LYS A 1 84 ? -10.839 0.421 1.149 1.00 94.19 84 LYS A N 1
ATOM 659 C CA . LYS A 1 84 ? -12.018 -0.191 0.523 1.00 94.19 84 LYS A CA 1
ATOM 660 C C . LYS A 1 84 ? -12.095 -1.674 0.827 1.00 94.19 84 LYS A C 1
ATOM 662 O O . LYS A 1 84 ? -11.084 -2.376 0.826 1.00 94.19 84 LYS A O 1
ATOM 667 N N . PHE A 1 85 ? -13.317 -2.136 1.070 1.00 93.81 85 PHE A N 1
ATOM 668 C CA . PHE A 1 85 ? -13.606 -3.535 1.345 1.00 93.81 85 PHE A CA 1
ATOM 669 C C . PHE A 1 85 ? -14.560 -4.100 0.304 1.00 93.81 85 PHE A C 1
ATOM 671 O O . PHE A 1 85 ? -15.627 -3.524 0.107 1.00 93.81 85 PHE A O 1
ATOM 678 N N . TYR A 1 86 ? -14.216 -5.249 -0.272 1.00 92.00 86 TYR A N 1
ATOM 679 C CA . TYR A 1 86 ? -15.105 -6.061 -1.098 1.00 92.00 86 TYR A CA 1
ATOM 680 C C . TYR A 1 86 ? -15.551 -7.279 -0.287 1.00 92.00 86 TYR A C 1
ATOM 682 O O . TYR A 1 86 ? -14.713 -8.004 0.240 1.00 92.00 86 TYR A O 1
ATOM 690 N N . ASP A 1 87 ? -16.858 -7.464 -0.097 1.00 92.06 87 ASP A N 1
ATOM 691 C CA . ASP A 1 87 ? -17.422 -8.540 0.745 1.00 92.06 87 ASP A CA 1
ATOM 692 C C . ASP A 1 87 ? -16.736 -8.698 2.127 1.00 92.06 87 ASP A C 1
ATOM 694 O O . ASP A 1 87 ? -16.444 -9.783 2.624 1.00 92.06 87 ASP A O 1
ATOM 698 N N . ASN A 1 88 ? -16.470 -7.565 2.788 1.00 93.19 88 ASN A N 1
ATOM 699 C CA . ASN A 1 88 ? -15.771 -7.485 4.081 1.00 93.19 88 ASN A CA 1
ATOM 700 C C . ASN A 1 88 ? -14.294 -7.922 4.068 1.00 93.19 88 ASN A C 1
ATOM 702 O O . ASN A 1 88 ? -13.723 -8.102 5.145 1.00 93.19 88 ASN A O 1
ATOM 706 N N . ILE A 1 89 ? -13.670 -8.034 2.900 1.00 94.38 89 ILE A N 1
ATOM 707 C CA . ILE A 1 89 ? -12.231 -8.247 2.723 1.00 94.38 89 ILE A CA 1
ATOM 708 C C . ILE A 1 89 ? -11.578 -6.933 2.299 1.00 94.38 89 ILE A C 1
ATOM 710 O O . ILE A 1 89 ? -12.092 -6.259 1.412 1.00 94.38 89 ILE A O 1
ATOM 714 N N . LEU A 1 90 ? -10.483 -6.542 2.951 1.00 96.19 90 LEU A N 1
ATOM 715 C CA . LEU A 1 90 ? -9.717 -5.343 2.608 1.00 96.19 90 LEU A CA 1
ATOM 716 C C . LEU A 1 90 ? -9.024 -5.545 1.258 1.00 96.19 90 LEU A C 1
ATOM 718 O O . LEU A 1 90 ? -8.193 -6.437 1.129 1.00 96.19 90 LEU A O 1
ATOM 722 N N . VAL A 1 91 ? -9.360 -4.723 0.266 1.00 94.88 91 VAL A N 1
ATOM 723 C CA . VAL A 1 91 ? -8.827 -4.840 -1.108 1.00 94.88 91 VAL A CA 1
ATOM 724 C C . VAL A 1 91 ? -8.030 -3.617 -1.549 1.00 94.88 91 VAL A C 1
ATOM 726 O O . VAL A 1 91 ? -7.353 -3.662 -2.568 1.00 94.88 91 VAL A O 1
ATOM 729 N N . PHE A 1 92 ? -8.095 -2.522 -0.790 1.00 95.38 92 PHE A N 1
ATOM 730 C CA . PHE A 1 92 ? -7.407 -1.277 -1.113 1.00 95.38 92 PHE A CA 1
ATOM 731 C C . PHE A 1 92 ? -7.082 -0.495 0.155 1.00 95.38 92 PHE A C 1
ATOM 733 O O . PHE A 1 92 ? -7.946 -0.330 1.022 1.00 95.38 92 PHE A O 1
ATOM 740 N N . MET A 1 93 ? -5.871 0.050 0.208 1.00 97.31 93 MET A N 1
ATOM 741 C CA . MET A 1 93 ? -5.427 1.041 1.181 1.00 97.31 93 MET A CA 1
ATOM 742 C C . MET A 1 93 ? -4.767 2.210 0.450 1.00 97.31 93 MET A C 1
ATOM 744 O O . MET A 1 93 ? -3.971 2.007 -0.464 1.00 97.31 93 MET A O 1
ATOM 748 N N . HIS A 1 94 ? -5.065 3.434 0.876 1.00 96.38 94 HIS A N 1
ATOM 749 C CA . HIS A 1 94 ? -4.392 4.642 0.417 1.00 96.38 94 HIS A CA 1
ATOM 750 C C . HIS A 1 94 ? -4.011 5.526 1.594 1.00 96.38 94 HIS A C 1
ATOM 752 O O . HIS A 1 94 ? -4.865 5.951 2.379 1.00 96.38 94 HIS A O 1
ATOM 758 N N . ILE A 1 95 ? -2.720 5.817 1.669 1.00 96.69 95 ILE A N 1
ATOM 759 C CA . ILE A 1 95 ? -2.118 6.712 2.639 1.00 96.69 95 ILE A CA 1
ATOM 760 C C . ILE A 1 95 ? -1.953 8.055 1.928 1.00 96.69 95 ILE A C 1
ATOM 762 O O . ILE A 1 95 ? -1.140 8.167 1.009 1.00 96.69 95 ILE A O 1
ATOM 766 N N . SER A 1 96 ? -2.747 9.052 2.324 1.00 94.25 96 SER A N 1
ATOM 767 C CA . SER A 1 96 ? -2.723 10.388 1.721 1.00 94.25 96 SER A CA 1
ATOM 768 C C . SER A 1 96 ? -1.515 11.206 2.173 1.00 94.25 96 SER A C 1
ATOM 770 O O . SER A 1 96 ? -0.930 10.955 3.223 1.00 94.25 96 SER A O 1
ATOM 772 N N . ASP A 1 97 ? -1.202 12.250 1.413 1.00 92.69 97 ASP A N 1
ATOM 773 C CA . ASP A 1 97 ? -0.154 13.236 1.716 1.00 92.69 97 ASP A CA 1
ATOM 774 C C . ASP A 1 97 ? -0.377 14.032 3.008 1.00 92.69 97 ASP A C 1
ATOM 776 O O . ASP A 1 97 ? 0.557 14.597 3.570 1.00 92.69 97 ASP A O 1
ATOM 780 N N . THR A 1 98 ? -1.603 14.030 3.525 1.00 91.31 98 THR A N 1
ATOM 781 C CA . THR A 1 98 ? -1.943 14.599 4.832 1.00 91.31 98 THR A CA 1
ATOM 782 C C . THR A 1 98 ? -1.603 13.683 6.010 1.00 91.31 98 THR A C 1
ATOM 784 O O . THR A 1 98 ? -1.815 14.077 7.157 1.00 91.31 98 THR A O 1
ATOM 787 N N . SER A 1 99 ? -1.166 12.445 5.764 1.00 92.56 99 SER A N 1
ATOM 788 C CA . SER A 1 99 ? -0.788 11.518 6.831 1.00 92.56 99 SER A CA 1
ATOM 789 C C . SER A 1 99 ? 0.548 11.914 7.466 1.00 92.56 99 SER A C 1
ATOM 791 O O . SER A 1 99 ? 1.433 12.477 6.827 1.00 92.56 99 SER A O 1
ATOM 793 N N . GLU A 1 100 ? 0.706 11.584 8.748 1.00 91.56 100 GLU A N 1
ATOM 794 C CA . GLU A 1 100 ? 1.946 11.822 9.482 1.00 91.56 100 GLU A CA 1
ATOM 795 C C . GLU A 1 100 ? 3.120 11.044 8.866 1.00 91.56 100 GLU A C 1
ATOM 797 O O . GLU A 1 100 ? 3.002 9.864 8.515 1.00 91.56 100 GLU A O 1
ATOM 802 N N . LYS A 1 101 ? 4.266 11.725 8.748 1.00 92.00 101 LYS A N 1
ATOM 803 C CA . LYS A 1 101 ? 5.501 11.173 8.190 1.00 92.00 101 LYS A CA 1
ATOM 804 C C . LYS A 1 101 ? 5.959 9.945 8.992 1.00 92.00 101 LYS A C 1
ATOM 806 O O . LYS A 1 101 ? 6.090 10.033 10.207 1.00 92.00 101 LYS A O 1
ATOM 811 N N . GLY A 1 102 ? 6.234 8.826 8.317 1.00 88.94 102 GLY A N 1
ATOM 812 C CA . GLY A 1 102 ? 6.725 7.587 8.951 1.00 88.94 102 GLY A CA 1
ATOM 813 C C . GLY A 1 102 ? 5.711 6.844 9.835 1.00 88.94 102 GLY A C 1
ATOM 814 O O . GLY A 1 102 ? 6.056 5.853 10.471 1.00 88.94 102 GLY A O 1
ATOM 815 N N . ARG A 1 103 ? 4.448 7.288 9.902 1.00 94.69 103 ARG A N 1
ATOM 816 C CA . ARG A 1 103 ? 3.428 6.578 10.688 1.00 94.69 103 ARG A CA 1
ATOM 817 C C . ARG A 1 103 ? 3.022 5.253 10.050 1.00 94.69 103 ARG A C 1
ATOM 819 O O . ARG A 1 103 ? 2.824 4.267 10.751 1.00 94.69 103 ARG A O 1
ATOM 826 N N . PHE A 1 104 ? 2.844 5.250 8.735 1.00 96.62 104 PHE A N 1
ATOM 827 C CA . PHE A 1 104 ? 2.436 4.067 7.991 1.00 96.62 104 PHE A CA 1
ATOM 828 C C . PHE A 1 104 ? 3.543 3.664 7.034 1.00 96.62 104 PHE A C 1
ATOM 830 O O . PHE A 1 104 ? 3.971 4.481 6.214 1.00 96.62 104 PHE A O 1
ATOM 837 N N . GLU A 1 105 ? 3.989 2.418 7.152 1.00 96.31 105 GLU A N 1
ATOM 838 C CA . GLU A 1 105 ? 5.159 1.918 6.439 1.00 96.31 105 GLU A CA 1
ATOM 839 C C . GLU A 1 105 ? 4.889 0.575 5.759 1.00 96.31 105 GLU A C 1
ATOM 841 O O . GLU A 1 105 ? 4.267 -0.318 6.334 1.00 96.31 105 GLU A O 1
ATOM 846 N N . THR A 1 106 ? 5.408 0.409 4.545 1.00 95.06 106 THR A N 1
ATOM 847 C CA . THR A 1 106 ? 5.510 -0.881 3.854 1.00 95.06 106 THR A CA 1
ATOM 848 C C . THR A 1 106 ? 6.983 -1.202 3.628 1.00 95.06 106 THR A C 1
ATOM 850 O O . THR A 1 106 ? 7.726 -0.401 3.061 1.00 95.06 106 THR A O 1
ATOM 853 N N . LYS A 1 107 ? 7.446 -2.339 4.163 1.00 93.50 107 LYS A N 1
ATOM 854 C CA . LYS A 1 107 ? 8.873 -2.725 4.199 1.00 93.50 107 LYS A CA 1
ATOM 855 C C . LYS A 1 107 ? 9.803 -1.598 4.702 1.00 93.50 107 LYS A C 1
ATOM 857 O O . LYS A 1 107 ? 10.911 -1.423 4.203 1.00 93.50 107 LYS A O 1
ATOM 862 N N . GLY A 1 108 ? 9.336 -0.820 5.684 1.00 93.81 108 GLY A N 1
ATOM 863 C CA . GLY A 1 108 ? 10.066 0.314 6.270 1.00 93.81 108 GLY A CA 1
ATOM 864 C C . GLY A 1 108 ? 10.057 1.602 5.437 1.00 93.81 108 GLY A C 1
ATOM 865 O O . GLY A 1 108 ? 10.698 2.576 5.819 1.00 93.81 108 GLY A O 1
ATOM 866 N N . LEU A 1 109 ? 9.349 1.631 4.305 1.00 95.00 109 LEU A N 1
ATOM 867 C CA . LEU A 1 109 ? 9.153 2.832 3.497 1.00 95.00 109 LEU A CA 1
ATOM 868 C C . LEU A 1 109 ? 7.817 3.472 3.844 1.00 95.00 109 LEU A C 1
ATOM 870 O O . LEU A 1 109 ? 6.784 2.804 3.827 1.00 95.00 109 LEU A O 1
ATOM 874 N N . GLY A 1 110 ? 7.825 4.775 4.092 1.00 95.50 110 GLY A N 1
ATOM 875 C CA . GLY A 1 110 ? 6.618 5.544 4.365 1.00 95.50 110 GLY A CA 1
ATOM 876 C C . GLY A 1 110 ? 6.665 6.911 3.702 1.00 95.50 110 GLY A C 1
ATOM 877 O O . GLY A 1 110 ? 7.547 7.218 2.898 1.00 95.50 110 GLY A O 1
ATOM 878 N N . ILE A 1 111 ? 5.712 7.769 4.062 1.00 96.31 111 ILE A N 1
ATOM 879 C CA . ILE A 1 111 ? 5.734 9.162 3.610 1.00 96.31 111 ILE A CA 1
ATOM 880 C C . ILE A 1 111 ? 7.062 9.812 4.007 1.00 96.31 111 ILE A C 1
ATOM 882 O O . ILE A 1 111 ? 7.520 9.709 5.145 1.00 96.31 111 ILE A O 1
ATOM 886 N N . GLY A 1 112 ? 7.658 10.510 3.047 1.00 95.44 112 GLY A N 1
ATOM 887 C CA . GLY A 1 112 ? 8.885 11.275 3.153 1.00 95.44 112 GLY A CA 1
ATOM 888 C C . GLY A 1 112 ? 10.181 10.465 3.070 1.00 95.44 112 GLY A C 1
ATOM 889 O O . GLY A 1 112 ? 11.229 11.084 3.295 1.00 95.44 112 GLY A O 1
ATOM 890 N N . SER A 1 113 ? 10.118 9.158 2.789 1.00 95.88 113 SER A N 1
ATOM 891 C CA . SER A 1 113 ? 11.261 8.347 2.335 1.00 95.88 113 SER A CA 1
ATOM 892 C C . SER A 1 113 ? 11.682 8.749 0.920 1.00 95.88 113 SER A C 1
ATOM 894 O O . SER A 1 113 ? 10.843 9.184 0.126 1.00 95.88 113 SER A O 1
ATOM 896 N N . ASP A 1 114 ? 12.971 8.624 0.609 1.00 94.25 114 ASP A N 1
ATOM 897 C CA . ASP A 1 114 ? 13.523 8.939 -0.713 1.00 94.25 114 ASP A CA 1
ATOM 898 C C . ASP A 1 114 ? 13.218 7.831 -1.738 1.00 94.25 114 ASP A C 1
ATOM 900 O O . ASP A 1 114 ? 13.229 6.641 -1.414 1.00 94.25 114 ASP A O 1
ATOM 904 N N . VAL A 1 115 ? 12.982 8.199 -2.999 1.00 89.88 115 VAL A N 1
ATOM 905 C CA . VAL A 1 115 ? 12.752 7.239 -4.092 1.00 89.88 115 VAL A CA 1
ATOM 906 C C . VAL A 1 115 ? 13.914 6.245 -4.255 1.00 89.88 115 VAL A C 1
ATOM 908 O O . VAL A 1 115 ? 13.704 5.094 -4.633 1.00 89.88 115 VAL A O 1
ATOM 911 N N . LEU A 1 116 ? 15.148 6.637 -3.924 1.00 91.19 116 LEU A N 1
ATOM 912 C CA . LEU A 1 116 ? 16.315 5.756 -3.975 1.00 91.19 116 LEU A CA 1
ATOM 913 C C . LEU A 1 116 ? 16.280 4.666 -2.892 1.00 91.19 116 LEU A C 1
ATOM 915 O O . LEU A 1 116 ? 16.837 3.583 -3.101 1.00 91.19 116 LEU A O 1
ATOM 919 N N . GLU A 1 117 ? 15.604 4.908 -1.764 1.00 93.94 117 GLU A N 1
ATOM 920 C CA . GLU A 1 117 ? 15.404 3.901 -0.713 1.00 93.94 117 GLU A CA 1
ATOM 921 C C . GLU A 1 117 ? 14.512 2.757 -1.209 1.00 93.94 117 GLU A C 1
ATOM 923 O O . GLU A 1 117 ? 14.740 1.601 -0.842 1.00 93.94 117 GLU A O 1
ATOM 928 N N . ILE A 1 118 ? 13.571 3.045 -2.119 1.00 90.88 118 ILE A N 1
ATOM 929 C CA . ILE A 1 118 ? 12.675 2.046 -2.714 1.00 90.88 118 ILE A CA 1
ATOM 930 C C . ILE A 1 118 ? 13.482 0.918 -3.368 1.00 90.88 118 ILE A C 1
ATOM 932 O O . ILE A 1 118 ? 13.251 -0.259 -3.080 1.00 90.88 118 ILE A O 1
ATOM 936 N N . LYS A 1 119 ? 14.486 1.265 -4.186 1.00 86.62 119 LYS A N 1
ATOM 937 C CA . LYS A 1 119 ? 15.358 0.274 -4.836 1.00 86.62 119 LYS A CA 1
ATOM 938 C C . LYS A 1 119 ? 16.154 -0.548 -3.830 1.00 86.62 119 LYS A C 1
ATOM 940 O O . LYS A 1 119 ? 16.387 -1.731 -4.056 1.00 86.62 119 LYS A O 1
ATOM 945 N N . SER A 1 120 ? 16.598 0.064 -2.735 1.00 89.81 120 SER A N 1
ATOM 946 C CA . SER A 1 120 ? 17.367 -0.637 -1.701 1.00 89.81 120 SER A CA 1
ATOM 947 C C . SER A 1 120 ? 16.529 -1.731 -1.030 1.00 89.81 120 SER A C 1
ATOM 949 O O . SER A 1 120 ? 16.993 -2.857 -0.850 1.00 89.81 120 SER A O 1
ATOM 951 N N . VAL A 1 121 ? 15.268 -1.417 -0.722 1.00 92.00 121 VAL A N 1
ATOM 952 C CA . VAL A 1 121 ? 14.348 -2.316 -0.014 1.00 92.00 121 VAL A CA 1
ATOM 953 C C . VAL A 1 121 ? 13.832 -3.442 -0.913 1.00 92.00 121 VAL A C 1
ATOM 955 O O . VAL A 1 121 ? 13.822 -4.605 -0.510 1.00 92.00 121 VAL A O 1
ATOM 958 N N . TYR A 1 122 ? 13.441 -3.118 -2.144 1.00 89.19 122 TYR A N 1
ATOM 959 C CA . TYR A 1 122 ? 12.843 -4.075 -3.084 1.00 89.19 122 TYR A CA 1
ATOM 960 C C . TYR A 1 122 ? 13.860 -4.723 -4.033 1.00 89.19 122 TYR A C 1
ATOM 962 O O . TYR A 1 122 ? 13.536 -5.676 -4.735 1.00 89.19 122 TYR A O 1
ATOM 970 N N . ARG A 1 123 ? 15.116 -4.260 -4.015 1.00 88.06 123 ARG A N 1
ATOM 971 C CA . ARG A 1 123 ? 16.262 -4.749 -4.809 1.00 88.06 123 ARG A CA 1
ATOM 972 C C . ARG A 1 123 ? 16.195 -4.492 -6.318 1.00 88.06 123 ARG A C 1
ATOM 974 O O . ARG A 1 123 ? 17.162 -4.797 -7.010 1.00 88.06 123 ARG A O 1
ATOM 981 N N . HIS A 1 124 ? 15.131 -3.876 -6.816 1.00 84.88 124 HIS A N 1
ATOM 982 C CA . HIS A 1 124 ? 14.967 -3.456 -8.208 1.00 84.88 124 HIS A CA 1
ATOM 983 C C . HIS A 1 124 ? 14.216 -2.118 -8.262 1.00 84.88 124 HIS A C 1
ATOM 985 O O . HIS A 1 124 ? 13.795 -1.604 -7.227 1.00 84.88 124 HIS A O 1
ATOM 991 N N . MET A 1 125 ? 14.144 -1.493 -9.440 1.00 84.44 125 MET A N 1
ATOM 992 C CA . MET A 1 125 ? 13.405 -0.238 -9.604 1.00 84.44 125 MET A CA 1
ATOM 993 C C . MET A 1 125 ? 11.942 -0.528 -9.962 1.00 84.44 125 MET A C 1
ATOM 995 O O . MET A 1 125 ? 11.703 -1.398 -10.796 1.00 84.44 125 MET A O 1
ATOM 999 N N . PRO A 1 126 ? 10.982 0.209 -9.386 1.00 89.38 126 PRO A N 1
ATOM 1000 C CA . PRO A 1 126 ? 9.580 0.123 -9.783 1.00 89.38 126 PRO A CA 1
ATOM 1001 C C . PRO A 1 126 ? 9.358 0.728 -11.176 1.00 89.38 126 PRO A C 1
ATOM 1003 O O . PRO A 1 126 ? 10.125 1.588 -11.626 1.00 89.38 126 PRO A O 1
ATOM 1006 N N . LEU A 1 127 ? 8.258 0.339 -11.822 1.00 90.50 127 LEU A N 1
ATOM 1007 C CA . LEU A 1 127 ? 7.804 0.916 -13.085 1.00 90.50 127 LEU A CA 1
ATOM 1008 C C . LEU A 1 127 ? 7.446 2.389 -12.883 1.00 90.50 127 LEU A C 1
ATOM 1010 O O . LEU A 1 127 ? 6.647 2.722 -12.012 1.00 90.50 127 LEU A O 1
ATOM 1014 N N . TYR A 1 128 ? 8.015 3.281 -13.688 1.00 89.00 128 TYR A N 1
ATOM 1015 C CA . TYR A 1 128 ? 7.681 4.702 -13.628 1.00 89.00 128 TYR A CA 1
ATOM 1016 C C . TYR A 1 128 ? 6.541 5.033 -14.591 1.00 89.00 128 TYR A C 1
ATOM 1018 O O . TYR A 1 128 ? 6.662 4.787 -15.793 1.00 89.00 128 TYR A O 1
ATOM 1026 N N . ASN A 1 129 ? 5.467 5.641 -14.084 1.00 83.50 129 ASN A N 1
ATOM 1027 C CA . ASN A 1 129 ? 4.410 6.201 -14.918 1.00 83.50 129 ASN A CA 1
ATOM 1028 C C . ASN A 1 129 ? 4.493 7.741 -14.913 1.00 83.50 129 ASN A C 1
ATOM 1030 O O . ASN A 1 129 ? 4.138 8.389 -13.918 1.00 83.50 129 ASN A O 1
ATOM 1034 N N . PRO A 1 130 ? 4.911 8.359 -16.032 1.00 80.19 130 PRO A N 1
ATOM 1035 C CA . PRO A 1 130 ? 5.066 9.807 -16.114 1.00 80.19 130 PRO A CA 1
ATOM 1036 C C . PRO A 1 130 ? 3.732 10.563 -16.068 1.00 80.19 130 PRO A C 1
ATOM 1038 O O . PRO A 1 130 ? 3.719 11.723 -15.664 1.00 80.19 130 PRO A O 1
ATOM 1041 N N . ALA A 1 131 ? 2.608 9.939 -16.445 1.00 79.50 131 ALA A N 1
ATOM 1042 C CA . ALA A 1 131 ? 1.305 10.607 -16.469 1.00 79.50 131 ALA A CA 1
ATOM 1043 C C . ALA A 1 131 ? 0.808 10.968 -15.061 1.00 79.50 131 ALA A C 1
ATOM 1045 O O . ALA A 1 131 ? 0.150 11.992 -14.875 1.00 79.50 131 ALA A O 1
ATOM 1046 N N . PHE A 1 132 ? 1.155 10.149 -14.066 1.00 79.06 132 PHE A N 1
ATOM 1047 C CA . PHE A 1 132 ? 0.746 10.335 -12.670 1.00 79.06 132 PHE A CA 1
ATOM 1048 C C . PHE A 1 132 ? 1.916 10.666 -11.733 1.00 79.06 132 PHE A C 1
ATOM 1050 O O . PHE A 1 132 ? 1.700 10.876 -10.540 1.00 79.06 132 PHE A O 1
ATOM 1057 N N . ASN A 1 133 ? 3.140 10.745 -12.270 1.00 83.88 133 ASN A N 1
ATOM 1058 C CA . ASN A 1 133 ? 4.386 10.886 -11.517 1.00 83.88 133 ASN A CA 1
ATOM 1059 C C . ASN A 1 133 ? 4.470 9.902 -10.336 1.00 83.88 133 ASN A C 1
ATOM 1061 O O . ASN A 1 133 ? 4.720 10.289 -9.187 1.00 83.88 133 ASN A O 1
ATOM 1065 N N . ASN A 1 134 ? 4.201 8.629 -10.620 1.00 89.81 134 ASN A N 1
ATOM 1066 C CA . ASN A 1 134 ? 4.238 7.567 -9.628 1.00 89.81 134 ASN A CA 1
ATOM 1067 C C . ASN A 1 134 ? 5.181 6.434 -10.053 1.00 89.81 134 ASN A C 1
ATOM 1069 O O . ASN A 1 134 ? 5.554 6.280 -11.218 1.00 89.81 134 ASN A O 1
ATOM 1073 N N . HIS A 1 135 ? 5.597 5.677 -9.050 1.00 92.31 135 HIS A N 1
ATOM 1074 C CA . HIS A 1 135 ? 6.456 4.516 -9.157 1.00 92.31 135 HIS A CA 1
ATOM 1075 C C . HIS A 1 135 ? 5.682 3.301 -8.652 1.00 92.31 135 HIS A C 1
ATOM 1077 O O . HIS A 1 135 ? 5.321 3.250 -7.477 1.00 92.31 135 HIS A O 1
ATOM 1083 N N . SER A 1 136 ? 5.436 2.341 -9.534 1.00 92.31 136 SER A N 1
ATOM 1084 C CA . SER A 1 136 ? 4.535 1.219 -9.303 1.00 92.31 136 SER A CA 1
ATOM 1085 C C . SER A 1 136 ? 5.276 -0.111 -9.307 1.00 92.31 136 SER A C 1
ATOM 1087 O O . SER A 1 136 ? 6.018 -0.419 -10.240 1.00 92.31 136 SER A O 1
ATOM 1089 N N . TYR A 1 137 ? 5.028 -0.932 -8.294 1.00 92.19 137 TYR A N 1
ATOM 1090 C CA . TYR A 1 137 ? 5.285 -2.365 -8.372 1.00 92.19 137 TYR A CA 1
ATOM 1091 C C . TYR A 1 137 ? 4.011 -3.088 -8.774 1.00 92.19 137 TYR A C 1
ATOM 1093 O O . TYR A 1 137 ? 2.964 -2.907 -8.151 1.00 92.19 137 TYR A O 1
ATOM 1101 N N . VAL A 1 138 ? 4.133 -3.939 -9.787 1.00 91.06 138 VAL A N 1
ATOM 1102 C CA . VAL A 1 138 ? 3.137 -4.955 -10.121 1.00 91.06 138 VAL A CA 1
ATOM 1103 C C . VAL A 1 138 ? 3.685 -6.275 -9.603 1.00 91.06 138 VAL A C 1
ATOM 1105 O O . VAL A 1 138 ? 4.827 -6.623 -9.904 1.00 91.06 138 VAL A O 1
ATOM 1108 N N . ILE A 1 139 ? 2.905 -6.967 -8.777 1.00 91.12 139 ILE A N 1
ATOM 1109 C CA . ILE A 1 139 ? 3.356 -8.141 -8.029 1.00 91.12 139 ILE A CA 1
ATOM 1110 C C . ILE A 1 139 ? 2.397 -9.294 -8.309 1.00 91.12 139 ILE A C 1
ATOM 1112 O O . ILE A 1 139 ? 1.209 -9.213 -7.997 1.00 91.12 139 ILE A O 1
ATOM 1116 N N . SER A 1 140 ? 2.902 -10.377 -8.890 1.00 89.19 140 SER A N 1
ATOM 1117 C CA . SER A 1 140 ? 2.138 -11.604 -9.128 1.00 89.19 140 SER A CA 1
ATOM 1118 C C . SER A 1 140 ? 1.684 -12.226 -7.809 1.00 89.19 140 SER A C 1
ATOM 1120 O O . SER A 1 140 ? 2.480 -12.427 -6.892 1.00 89.19 140 SER A O 1
ATOM 1122 N N . LYS A 1 141 ? 0.397 -12.572 -7.694 1.00 89.38 141 LYS A N 1
ATOM 1123 C CA . LYS A 1 141 ? -0.121 -13.227 -6.480 1.00 89.38 141 LYS A CA 1
ATOM 1124 C C . LYS A 1 141 ? 0.303 -14.686 -6.335 1.00 89.38 141 LYS A C 1
ATOM 1126 O O . LYS A 1 141 ? 0.215 -15.219 -5.233 1.00 89.38 141 LYS A O 1
ATOM 1131 N N . GLU A 1 142 ? 0.691 -15.343 -7.426 1.00 86.19 142 GLU A N 1
ATOM 1132 C CA . GLU A 1 142 ? 1.021 -16.773 -7.410 1.00 86.19 142 GLU A CA 1
ATOM 1133 C C . GLU A 1 142 ? 2.387 -17.032 -6.768 1.00 86.19 142 GLU A C 1
ATOM 1135 O O . GLU A 1 142 ? 2.535 -17.950 -5.964 1.00 86.19 142 GLU A O 1
ATOM 1140 N N . ASP A 1 143 ? 3.371 -16.209 -7.115 1.00 87.69 143 ASP A N 1
ATOM 1141 C CA . ASP A 1 143 ? 4.786 -16.428 -6.813 1.00 87.69 143 ASP A CA 1
ATOM 1142 C C . ASP A 1 143 ? 5.493 -15.187 -6.247 1.00 87.69 143 ASP A C 1
ATOM 1144 O O . ASP A 1 143 ? 6.688 -15.249 -5.964 1.00 87.69 143 ASP A O 1
ATOM 1148 N N . LEU A 1 144 ? 4.767 -14.078 -6.042 1.00 88.62 144 LEU A N 1
ATOM 1149 C CA . LEU A 1 144 ? 5.312 -12.785 -5.602 1.00 88.62 144 LEU A CA 1
ATOM 1150 C C . LEU A 1 144 ? 6.388 -12.234 -6.543 1.00 88.62 144 LEU A C 1
ATOM 1152 O O . LEU A 1 144 ? 7.243 -11.449 -6.130 1.00 88.62 144 LEU A O 1
ATOM 1156 N N . HIS A 1 145 ? 6.340 -12.639 -7.814 1.00 88.62 145 HIS A N 1
ATOM 1157 C CA . HIS A 1 145 ? 7.208 -12.097 -8.845 1.00 88.62 145 HIS A CA 1
ATOM 1158 C C . HIS A 1 145 ? 6.897 -10.620 -9.097 1.00 88.62 145 HIS A C 1
ATOM 1160 O O . HIS A 1 145 ? 5.728 -10.234 -9.175 1.00 88.62 145 HIS A O 1
ATOM 1166 N N . TYR A 1 146 ? 7.944 -9.810 -9.241 1.00 89.56 146 TYR A N 1
ATOM 1167 C CA . TYR A 1 146 ? 7.831 -8.390 -9.552 1.00 89.56 146 TYR A CA 1
ATOM 1168 C C . TYR A 1 146 ? 8.115 -8.162 -11.030 1.00 89.56 146 TYR A C 1
ATOM 1170 O O . TYR A 1 146 ? 9.149 -8.595 -11.531 1.00 89.56 146 TYR A O 1
ATOM 1178 N N . PHE A 1 147 ? 7.232 -7.433 -11.703 1.00 87.31 147 PHE A N 1
ATOM 1179 C CA . PHE A 1 147 ? 7.443 -7.069 -13.101 1.00 87.31 147 PHE A CA 1
ATOM 1180 C C . PHE A 1 147 ? 8.347 -5.844 -13.192 1.00 87.31 147 PHE A C 1
ATOM 1182 O O . PHE A 1 147 ? 8.045 -4.791 -12.625 1.00 87.31 147 PHE A O 1
ATOM 1189 N N . GLU A 1 148 ? 9.441 -5.971 -13.937 1.00 85.88 148 GLU A N 1
ATOM 1190 C CA . GLU A 1 148 ? 10.426 -4.904 -14.131 1.00 85.88 148 GLU A CA 1
ATOM 1191 C C . GLU A 1 148 ? 10.146 -4.075 -15.391 1.00 85.88 148 GLU A C 1
ATOM 1193 O O . GLU A 1 148 ? 10.711 -2.992 -15.568 1.00 85.88 148 GLU A O 1
ATOM 1198 N N . SER A 1 149 ? 9.259 -4.546 -16.276 1.00 81.94 149 SER A N 1
ATOM 1199 C CA . SER A 1 149 ? 8.833 -3.793 -17.459 1.00 81.94 149 SER A CA 1
ATOM 1200 C C . SER A 1 149 ? 7.368 -4.027 -17.835 1.00 81.94 149 SER A C 1
ATOM 1202 O O . SER A 1 149 ? 6.777 -5.061 -17.532 1.00 81.94 149 SER A O 1
ATOM 1204 N N . LEU A 1 150 ? 6.788 -3.070 -18.568 1.00 78.31 150 LEU A N 1
ATOM 1205 C CA . LEU A 1 150 ? 5.469 -3.248 -19.185 1.00 78.31 150 LEU A CA 1
ATOM 1206 C C . LEU A 1 150 ? 5.481 -4.360 -20.240 1.00 78.31 150 LEU A C 1
ATOM 1208 O O . LEU A 1 150 ? 4.488 -5.063 -20.382 1.00 78.31 150 LEU A O 1
ATOM 1212 N N . THR A 1 151 ? 6.597 -4.538 -20.952 1.00 81.38 151 THR A N 1
ATOM 1213 C CA . THR A 1 151 ? 6.760 -5.618 -21.932 1.00 81.38 151 THR A CA 1
ATOM 1214 C C . THR A 1 151 ? 6.637 -6.983 -21.265 1.00 81.38 151 THR A C 1
ATOM 1216 O O . THR A 1 151 ? 5.870 -7.814 -21.727 1.00 81.38 151 THR A O 1
ATOM 1219 N N . GLU A 1 152 ? 7.317 -7.188 -20.137 1.00 82.69 152 GLU A N 1
ATOM 1220 C CA . GLU A 1 152 ? 7.232 -8.428 -19.358 1.00 82.69 152 GLU A CA 1
ATOM 1221 C C . GLU A 1 152 ? 5.799 -8.705 -18.879 1.00 82.69 152 GLU A C 1
ATOM 1223 O O . GLU A 1 152 ? 5.322 -9.836 -18.948 1.00 82.69 152 GLU A O 1
ATOM 1228 N N . LEU A 1 153 ? 5.088 -7.658 -18.448 1.00 79.25 153 LEU A N 1
ATOM 1229 C CA . LEU A 1 153 ? 3.685 -7.760 -18.053 1.00 79.25 153 LEU A CA 1
ATOM 1230 C C . LEU A 1 153 ? 2.778 -8.142 -19.238 1.00 79.25 153 LEU A C 1
ATOM 1232 O O . LEU A 1 153 ? 1.871 -8.953 -19.078 1.00 79.25 153 LEU A O 1
ATOM 1236 N N . GLN A 1 154 ? 3.026 -7.577 -20.424 1.00 77.31 154 GLN A N 1
ATOM 1237 C CA . GLN A 1 154 ? 2.283 -7.870 -21.658 1.00 77.31 154 GLN A CA 1
ATOM 1238 C C . GLN A 1 154 ? 2.580 -9.268 -22.218 1.00 77.31 154 GLN A C 1
ATOM 1240 O O . GLN A 1 154 ? 1.699 -9.892 -22.805 1.00 77.31 154 GLN A O 1
ATOM 1245 N N . GLU A 1 155 ? 3.809 -9.757 -22.054 1.00 78.75 155 GLU A N 1
ATOM 1246 C CA . GLU A 1 155 ? 4.239 -11.094 -22.479 1.00 78.75 155 GLU A CA 1
ATOM 1247 C C . GLU A 1 155 ? 3.685 -12.205 -21.579 1.00 78.75 155 GLU A C 1
ATOM 1249 O O . GLU A 1 155 ? 3.652 -13.371 -21.985 1.00 78.75 155 GLU A O 1
ATOM 1254 N N . GLN A 1 156 ? 3.220 -11.866 -20.372 1.00 71.56 156 GLN A N 1
ATOM 1255 C CA . GLN A 1 156 ? 2.577 -12.813 -19.476 1.00 71.56 156 GLN A CA 1
ATOM 1256 C C . GLN A 1 156 ? 1.157 -13.143 -19.974 1.00 71.56 156 GLN A C 1
ATOM 1258 O O . GLN A 1 156 ? 0.153 -12.618 -19.501 1.00 71.56 156 GLN A O 1
ATOM 1263 N N . ASP A 1 157 ? 1.084 -14.049 -20.950 1.00 55.53 157 ASP A N 1
ATOM 1264 C CA . ASP A 1 157 ? -0.157 -14.540 -21.552 1.00 55.53 157 ASP A CA 1
ATOM 1265 C C . ASP A 1 157 ? -0.947 -15.392 -20.544 1.00 55.53 157 ASP A C 1
ATOM 1267 O O . ASP A 1 157 ? -0.761 -16.607 -20.406 1.00 55.53 157 ASP A O 1
ATOM 1271 N N . ARG A 1 158 ? -1.802 -14.733 -19.759 1.00 58.88 158 ARG A N 1
ATOM 1272 C CA . ARG A 1 158 ? -2.739 -15.373 -18.834 1.00 58.88 158 ARG A CA 1
ATOM 1273 C C . ARG A 1 158 ? -4.118 -14.758 -19.006 1.00 58.88 158 ARG A C 1
ATOM 1275 O O . ARG A 1 158 ? -4.272 -13.547 -19.071 1.00 58.88 158 ARG A O 1
ATOM 1282 N N . SER A 1 159 ? -5.139 -15.609 -19.045 1.00 60.38 159 SER A N 1
ATOM 1283 C CA . SER A 1 159 ? -6.530 -15.204 -19.284 1.00 60.38 159 SER A CA 1
ATOM 1284 C C . SER A 1 159 ? -7.191 -14.452 -18.117 1.00 60.38 159 SER A C 1
ATOM 1286 O O . SER A 1 159 ? -8.269 -13.900 -18.302 1.00 60.38 159 SER A O 1
ATOM 1288 N N . ASP A 1 160 ? -6.588 -14.465 -16.925 1.00 64.19 160 ASP A N 1
ATOM 1289 C CA . ASP A 1 160 ? -7.039 -13.721 -15.734 1.00 64.19 160 ASP A CA 1
ATOM 1290 C C . ASP A 1 160 ? -5.848 -13.525 -14.781 1.00 64.19 160 ASP A C 1
ATOM 1292 O O . ASP A 1 160 ? -5.709 -14.260 -13.795 1.00 64.19 160 ASP A O 1
ATOM 1296 N N . PRO A 1 161 ? -4.892 -12.645 -15.115 1.00 65.94 161 PRO A N 1
ATOM 1297 C CA . PRO A 1 161 ? -3.760 -12.429 -14.243 1.00 65.94 161 PRO A CA 1
ATOM 1298 C C . PRO A 1 161 ? -4.230 -11.658 -13.001 1.00 65.94 161 PRO A C 1
ATOM 1300 O O . PRO A 1 161 ? -4.995 -10.704 -13.101 1.00 65.94 161 PRO A O 1
ATOM 1303 N N . GLN A 1 162 ? -3.816 -12.119 -11.820 1.00 84.88 162 GLN A N 1
ATOM 1304 C CA . GLN A 1 162 ? -4.179 -11.500 -10.548 1.00 84.88 162 GLN A CA 1
ATOM 1305 C C . GLN A 1 162 ? -2.932 -10.914 -9.910 1.00 84.88 162 GLN A C 1
ATOM 1307 O O . GLN A 1 162 ? -1.976 -11.643 -9.621 1.00 84.88 162 GLN A O 1
ATOM 1312 N N . PHE A 1 163 ? -2.976 -9.614 -9.644 1.00 89.56 163 PHE A N 1
ATOM 1313 C CA . PHE A 1 163 ? -1.836 -8.851 -9.165 1.00 89.56 163 PHE A CA 1
ATOM 1314 C C . PHE A 1 163 ? -2.149 -8.096 -7.875 1.00 89.56 163 PHE A C 1
ATOM 1316 O O . PHE A 1 163 ? -3.281 -7.700 -7.586 1.00 89.56 163 PHE A O 1
ATOM 1323 N N . TYR A 1 164 ? -1.112 -7.875 -7.080 1.00 92.44 164 TYR A N 1
ATOM 1324 C CA . TYR A 1 164 ? -1.092 -6.747 -6.166 1.00 92.44 164 TYR A CA 1
ATOM 1325 C C . TYR A 1 164 ? -0.384 -5.582 -6.842 1.00 92.44 164 TYR A C 1
ATOM 1327 O O . TYR A 1 164 ? 0.568 -5.771 -7.601 1.00 92.44 164 TYR A O 1
ATOM 1335 N N . MET A 1 165 ? -0.845 -4.376 -6.543 1.00 92.94 165 MET A N 1
ATOM 1336 C CA . MET A 1 165 ? -0.219 -3.144 -6.992 1.00 92.94 165 MET A CA 1
ATOM 1337 C C . MET A 1 165 ? 0.186 -2.308 -5.788 1.00 92.94 165 MET A C 1
ATOM 1339 O O . MET A 1 165 ? -0.602 -2.129 -4.855 1.00 92.94 165 MET A O 1
ATOM 1343 N N . LEU A 1 166 ? 1.416 -1.800 -5.825 1.00 94.19 166 LEU A N 1
ATOM 1344 C CA . LEU A 1 166 ? 1.955 -0.861 -4.850 1.00 94.19 166 LEU A CA 1
ATOM 1345 C C . LEU A 1 166 ? 2.453 0.381 -5.585 1.00 94.19 166 LEU A C 1
ATOM 1347 O O . LEU A 1 166 ? 3.479 0.336 -6.257 1.00 94.19 166 LEU A O 1
ATOM 1351 N N . ASP A 1 167 ? 1.730 1.483 -5.425 1.00 93.88 167 ASP A N 1
ATOM 1352 C CA . ASP A 1 167 ? 1.996 2.744 -6.107 1.00 93.88 167 ASP A CA 1
ATOM 1353 C C . ASP A 1 167 ? 2.543 3.776 -5.128 1.00 93.88 167 ASP A C 1
ATOM 1355 O O . ASP A 1 167 ? 1.843 4.195 -4.205 1.00 93.88 167 ASP A O 1
ATOM 1359 N N . PHE A 1 168 ? 3.761 4.247 -5.367 1.00 95.31 168 PHE A N 1
ATOM 1360 C CA . PHE A 1 168 ? 4.371 5.364 -4.657 1.00 95.31 168 PHE A CA 1
ATOM 1361 C C . PHE A 1 168 ? 4.238 6.644 -5.481 1.00 95.31 168 PHE A C 1
ATOM 1363 O O . PHE A 1 168 ? 4.839 6.770 -6.546 1.00 95.31 168 PHE A O 1
ATOM 1370 N N . ASN A 1 169 ? 3.482 7.623 -4.990 1.00 95.38 169 ASN A N 1
ATOM 1371 C CA . ASN A 1 169 ? 3.440 8.951 -5.596 1.00 95.38 169 ASN A CA 1
ATOM 1372 C C . ASN A 1 169 ? 4.597 9.783 -5.056 1.00 95.38 169 ASN A C 1
ATOM 1374 O O . ASN A 1 169 ? 4.771 9.890 -3.837 1.00 95.38 169 ASN A O 1
ATOM 1378 N N . ILE A 1 170 ? 5.347 10.406 -5.959 1.00 94.62 170 ILE A N 1
ATOM 1379 C CA . ILE A 1 170 ? 6.569 11.134 -5.620 1.00 94.62 170 ILE A CA 1
ATOM 1380 C C . ILE A 1 170 ? 6.334 12.647 -5.735 1.00 94.62 170 ILE A C 1
ATOM 1382 O O . ILE A 1 170 ? 5.582 13.104 -6.603 1.00 94.62 170 ILE A O 1
ATOM 1386 N N . ASP A 1 171 ? 6.913 13.416 -4.814 1.00 93.94 171 ASP A N 1
ATOM 1387 C CA . ASP A 1 171 ? 6.928 14.882 -4.848 1.00 93.94 171 ASP A CA 1
ATOM 1388 C C . ASP A 1 171 ? 8.093 15.444 -5.685 1.00 93.94 171 ASP A C 1
ATOM 1390 O O . ASP A 1 171 ? 8.936 14.716 -6.211 1.00 93.94 171 ASP A O 1
ATOM 1394 N N . GLU A 1 172 ? 8.163 16.767 -5.814 1.00 93.56 172 GLU A N 1
ATOM 1395 C CA . GLU A 1 172 ? 9.230 17.462 -6.540 1.00 93.56 172 GLU A CA 1
ATOM 1396 C C . GLU A 1 172 ? 10.631 17.315 -5.911 1.00 93.56 172 GLU A C 1
ATOM 1398 O O . GLU A 1 172 ? 11.630 17.649 -6.548 1.00 93.56 172 GLU A O 1
ATOM 1403 N N . HIS A 1 173 ? 10.722 16.803 -4.681 1.00 94.75 173 HIS A N 1
ATOM 1404 C CA . HIS A 1 173 ? 11.967 16.559 -3.954 1.00 94.75 173 HIS A CA 1
ATOM 1405 C C . HIS A 1 173 ? 12.389 15.082 -3.985 1.00 94.75 173 HIS A C 1
ATOM 1407 O O . HIS A 1 173 ? 13.280 14.696 -3.225 1.00 94.75 173 HIS A O 1
ATOM 1413 N N . ASN A 1 174 ? 11.783 14.271 -4.859 1.00 93.19 174 ASN A N 1
ATOM 1414 C CA . ASN A 1 174 ? 12.010 12.829 -4.983 1.00 93.19 174 ASN A CA 1
ATOM 1415 C C . ASN A 1 174 ? 11.656 12.026 -3.721 1.00 93.19 174 ASN A C 1
ATOM 1417 O O . ASN A 1 174 ? 12.272 10.994 -3.441 1.00 93.19 174 ASN A O 1
ATOM 1421 N N . LYS A 1 175 ? 10.657 12.476 -2.956 1.00 94.88 175 LYS A N 1
ATOM 1422 C CA . LYS A 1 175 ? 10.176 11.774 -1.763 1.00 94.88 175 LYS A CA 1
ATOM 1423 C C . LYS A 1 175 ? 8.782 11.212 -1.961 1.00 94.88 175 LYS A C 1
ATOM 1425 O O . LYS A 1 175 ? 7.954 11.785 -2.665 1.00 94.88 175 LYS A O 1
ATOM 1430 N N . ILE A 1 176 ? 8.502 10.101 -1.287 1.00 95.50 176 ILE A N 1
ATOM 1431 C CA . ILE A 1 176 ? 7.161 9.517 -1.238 1.00 95.50 176 ILE A CA 1
ATOM 1432 C C . ILE A 1 176 ? 6.230 10.513 -0.543 1.00 95.50 176 ILE A C 1
ATOM 1434 O O . ILE A 1 176 ? 6.377 10.768 0.649 1.00 95.50 176 ILE A O 1
ATOM 1438 N N . ARG A 1 177 ? 5.251 11.068 -1.257 1.00 95.94 177 ARG A N 1
ATOM 1439 C CA . ARG A 1 177 ? 4.229 11.942 -0.652 1.00 95.94 177 ARG A CA 1
ATOM 1440 C C . ARG A 1 177 ? 2.976 11.184 -0.255 1.00 95.94 177 ARG A C 1
ATOM 1442 O O . ARG A 1 177 ? 2.339 11.533 0.723 1.00 95.94 177 ARG A O 1
ATOM 1449 N N . SER A 1 178 ? 2.623 10.146 -0.998 1.00 96.56 178 SER A N 1
ATOM 1450 C CA . SER A 1 178 ? 1.472 9.289 -0.727 1.00 96.56 178 SER A CA 1
ATOM 1451 C C . SER A 1 178 ? 1.700 7.944 -1.392 1.00 96.56 178 SER A C 1
ATOM 1453 O O . SER A 1 178 ? 2.509 7.835 -2.316 1.00 96.56 178 SER A O 1
ATOM 1455 N N . PHE A 1 179 ? 0.996 6.915 -0.941 1.00 95.69 179 PHE A N 1
ATOM 1456 C CA . PHE A 1 179 ? 1.086 5.616 -1.590 1.00 95.69 179 PHE A CA 1
ATOM 1457 C C . PHE A 1 179 ? -0.180 4.793 -1.416 1.00 95.69 179 PHE A C 1
ATOM 1459 O O . PHE A 1 179 ? -0.999 5.034 -0.523 1.00 95.69 179 PHE A O 1
ATOM 1466 N N . SER A 1 180 ? -0.342 3.836 -2.317 1.00 95.81 180 SER A N 1
ATOM 1467 C CA . SER A 1 180 ? -1.490 2.948 -2.378 1.00 95.81 180 SER A CA 1
ATOM 1468 C C . SER A 1 180 ? -1.036 1.512 -2.516 1.00 95.81 180 SER A C 1
ATOM 1470 O O . SER A 1 180 ? -0.117 1.230 -3.271 1.00 95.81 180 SER A O 1
ATOM 1472 N N . LEU A 1 181 ? -1.722 0.616 -1.818 1.00 95.69 181 LEU A N 1
ATOM 1473 C CA . LEU A 1 181 ? -1.540 -0.823 -1.927 1.00 95.69 181 LEU A CA 1
ATOM 1474 C C . LEU A 1 181 ? -2.909 -1.454 -2.168 1.00 95.69 181 LEU A C 1
ATOM 1476 O O . LEU A 1 181 ? -3.858 -1.156 -1.433 1.00 95.69 181 LEU A O 1
ATOM 1480 N N . TYR A 1 182 ? -3.038 -2.283 -3.200 1.00 94.62 182 TYR A N 1
ATOM 1481 C CA . TYR A 1 182 ? -4.335 -2.834 -3.578 1.00 94.62 182 TYR A CA 1
ATOM 1482 C C . TYR A 1 182 ? -4.267 -4.113 -4.401 1.00 94.62 182 TYR A C 1
ATOM 1484 O O . TYR A 1 182 ? -3.252 -4.459 -4.997 1.00 94.62 182 TYR A O 1
ATOM 1492 N N . ASP A 1 183 ? -5.395 -4.812 -4.397 1.00 92.62 183 ASP A N 1
ATOM 1493 C CA . ASP A 1 183 ? -5.696 -5.945 -5.257 1.00 92.62 183 ASP A CA 1
ATOM 1494 C C . ASP A 1 183 ? -6.298 -5.422 -6.570 1.00 92.62 183 ASP A C 1
ATOM 1496 O O . ASP A 1 183 ? -7.355 -4.779 -6.560 1.00 92.62 183 ASP A O 1
ATOM 1500 N N . ASP A 1 184 ? -5.605 -5.663 -7.685 1.00 87.50 184 ASP A N 1
ATOM 1501 C CA . ASP A 1 184 ? -5.934 -5.097 -8.994 1.00 87.50 184 ASP A CA 1
ATOM 1502 C C . ASP A 1 184 ? -7.366 -5.434 -9.424 1.00 87.50 184 ASP A C 1
ATOM 1504 O O . ASP A 1 184 ? -8.124 -4.538 -9.800 1.00 87.50 184 ASP A O 1
ATOM 1508 N N . LYS A 1 185 ? -7.781 -6.691 -9.230 1.00 84.50 185 LYS A N 1
ATOM 1509 C CA . LYS A 1 185 ? -9.085 -7.253 -9.604 1.00 84.50 185 LYS A CA 1
ATOM 1510 C C . LYS A 1 185 ? -10.279 -6.412 -9.154 1.00 84.50 185 LYS A C 1
ATOM 1512 O O . LYS A 1 185 ? -11.308 -6.401 -9.826 1.00 84.50 185 LYS A O 1
ATOM 1517 N N . TYR A 1 186 ? -10.173 -5.738 -8.010 1.00 80.75 186 TYR A N 1
ATOM 1518 C CA . TYR A 1 186 ? -11.279 -4.975 -7.417 1.00 80.75 186 TYR A CA 1
ATOM 1519 C C . TYR A 1 186 ? -11.182 -3.466 -7.658 1.00 80.75 186 TYR A C 1
ATOM 1521 O O . TYR A 1 186 ? -12.085 -2.724 -7.269 1.00 80.75 186 TYR A O 1
ATOM 1529 N N . VAL A 1 187 ? -10.085 -3.005 -8.261 1.00 70.94 187 VAL A N 1
ATOM 1530 C CA . VAL A 1 187 ? -9.769 -1.581 -8.442 1.00 70.94 187 VAL A CA 1
ATOM 1531 C C . VAL A 1 187 ? -9.624 -1.216 -9.931 1.00 70.94 187 VAL A C 1
ATOM 1533 O O . VAL A 1 187 ? -9.502 -0.032 -10.258 1.00 70.94 187 VAL A O 1
ATOM 1536 N N . VAL A 1 188 ? -9.742 -2.193 -10.850 1.00 55.16 188 VAL A N 1
ATOM 1537 C CA . VAL A 1 188 ? -9.811 -1.965 -12.307 1.00 55.16 188 VAL A CA 1
ATOM 1538 C C . VAL A 1 188 ? -11.003 -1.055 -12.637 1.00 55.16 188 VAL A C 1
ATOM 1540 O O . VAL A 1 188 ? -12.159 -1.467 -12.685 1.00 55.16 188 VAL A O 1
ATOM 1543 N N . GLY A 1 189 ? -10.709 0.231 -12.800 1.00 47.69 189 GLY A N 1
ATOM 1544 C CA . GLY A 1 189 ? -11.684 1.310 -12.955 1.00 47.69 189 GLY A CA 1
ATOM 1545 C C . GLY A 1 189 ? -11.098 2.693 -12.655 1.00 47.69 189 GLY A C 1
ATOM 1546 O O . GLY A 1 189 ? -11.634 3.690 -13.129 1.00 47.69 189 GLY A O 1
ATOM 1547 N N . THR A 1 190 ? -9.981 2.770 -11.918 1.00 43.03 190 THR A N 1
ATOM 1548 C CA . THR A 1 190 ? -9.274 4.039 -11.635 1.00 43.03 190 THR A CA 1
ATOM 1549 C C . THR A 1 190 ? -7.967 4.247 -12.397 1.00 43.03 190 THR A C 1
ATOM 1551 O O . THR A 1 190 ? -7.484 5.374 -12.441 1.00 43.03 190 THR A O 1
ATOM 1554 N N . MET A 1 191 ? -7.416 3.213 -13.033 1.00 43.28 191 MET A N 1
ATOM 1555 C CA . MET A 1 191 ? -6.289 3.358 -13.952 1.00 43.28 191 MET A CA 1
ATOM 1556 C C . MET A 1 191 ? -6.802 3.166 -15.372 1.00 43.28 191 MET A C 1
ATOM 1558 O O . MET A 1 191 ? -7.087 2.048 -15.794 1.00 43.28 191 MET A O 1
ATOM 1562 N N . GLY A 1 192 ? -6.956 4.273 -16.102 1.00 37.62 192 GLY A N 1
ATOM 1563 C CA . GLY A 1 192 ? -6.907 4.199 -17.555 1.00 37.62 192 GLY A CA 1
ATOM 1564 C C . GLY A 1 192 ? -5.591 3.519 -17.900 1.00 37.62 192 GLY A C 1
ATOM 1565 O O . GLY A 1 192 ? -4.539 3.973 -17.444 1.00 37.62 192 GLY A O 1
ATOM 1566 N N . TYR A 1 193 ? -5.670 2.382 -18.585 1.00 39.06 193 TYR A N 1
ATOM 1567 C CA . TYR A 1 193 ? -4.491 1.703 -19.090 1.00 39.06 193 TYR A CA 1
ATOM 1568 C C . TYR A 1 193 ? -3.616 2.739 -19.793 1.00 39.06 193 TYR A C 1
ATOM 1570 O O . TYR A 1 193 ? -4.114 3.565 -20.557 1.00 39.06 193 TYR A O 1
ATOM 1578 N N . ILE A 1 194 ? -2.338 2.729 -19.431 1.00 42.06 194 ILE A N 1
ATOM 1579 C CA . ILE A 1 194 ? -1.276 3.453 -20.115 1.00 42.06 194 ILE A CA 1
ATOM 1580 C C . ILE A 1 194 ? -1.377 3.044 -21.591 1.00 42.06 194 ILE A C 1
ATOM 1582 O O . ILE A 1 194 ? -1.059 1.901 -21.921 1.00 42.06 194 ILE A O 1
ATOM 1586 N N . GLU A 1 195 ? -1.916 3.932 -22.429 1.00 32.44 195 GLU A N 1
ATOM 1587 C CA . GLU A 1 195 ? -1.775 3.871 -23.890 1.00 32.44 195 GLU A CA 1
ATOM 1588 C C . GLU A 1 195 ? -0.379 4.352 -24.298 1.00 32.44 195 GLU A C 1
ATOM 1590 O O . GLU A 1 195 ? 0.110 5.342 -23.698 1.00 32.44 195 GLU A O 1
#

Sequence (195 aa):
MRKYLKVVLLLLLSTMLTSCSLMSSQDLSNIPEEVQLLDTTTGHTLYIGMKKKEISSKKLVKVKDIVESDKLLKSYQYEGINMKFYDNILVFMHISDTSEKGRFETKGLGIGSDVLEIKSVYRHMPLYNPAFNNHSYVISKEDLHYFESLTELQEQDRSDPQFYMLDFNIDEHNKIRSFSLYDDKYVVGTMGYIE